Protein AF-G3HZR5-F1 (afdb_monomer)

Foldseek 3Di:
DDDDDDDDDDDPVQVVVVVVVVLVVCCCPVQVVVVVVLVVVVVVLVVVVVVCVVPPVDDDVNVVVVLVSVLVVVLNVLQCVLQVQLSVLVVCVVVVNDDPDPVSVVSNVVSVVSNVVSVVCPLVSCCVRPPVNVVVVCCVVPVPVVVVVVVVVVVVVVVVPDDDDDDDDDDDDDDD

Organism: Cricetulus griseus (NCBI:txid10029)

Secondary structure (DSSP, 8-state):
-----------GGGHHHHHHHHHHHHHIIIIIHHHHHHHHHHHHHHHHHHHHHHHT---HHHHHHHHHHHHHHHHHHHHHHHHHHHHHHHHHHHTT-----HHHHHHHHHHHHHHHHHHHHHHHHHHHH-HHHHHHHHHHH-THHHHHHHHHHHHHHHHSS---------------

Solvent-accessible surface area (backbone atoms only — not comparable to full-atom values): 10523 Å² total; per-residue (Å²): 132,88,80,87,77,93,73,88,88,62,63,81,94,50,34,70,59,54,53,50,49,51,53,51,48,47,46,42,66,72,43,50,50,57,52,51,53,51,53,52,54,48,52,52,48,51,53,50,50,57,52,46,61,76,71,64,74,74,66,66,76,56,49,57,53,50,48,54,54,50,43,53,52,51,54,49,50,48,47,47,66,22,44,48,56,41,55,52,49,54,52,45,51,74,68,73,72,64,73,97,41,74,68,52,56,52,48,50,55,49,23,51,52,37,41,56,44,44,70,66,40,48,66,52,50,44,52,75,63,34,69,68,50,36,48,53,51,44,52,69,77,45,59,68,65,58,59,56,53,57,50,51,57,52,52,57,60,64,63,73,74,70,87,84,82,89,80,87,82,81,88,80,81,87,90,136

Radius of gyration: 31.88 Å; Cα contacts (8 Å, |Δi|>4): 54; chains: 1; bounding box: 88×48×103 Å

pLDDT: mean 70.56, std 14.12, range [33.12, 86.94]

Nearest PDB structures (foldseek):
  8f7w-assembly1_R  TM=7.921E-01  e=2.248E-13  Homo sapiens
  8dzp-assembly1_A  TM=7.863E-01  e=2.301E-12  Homo sapiens
  8qot-assembly1_A  TM=8.636E-01  e=7.753E-11  Mus musculus
  9bjk-assembly1_R  TM=8.642E-01  e=2.859E-10  Mus musculus
  7sbf-assembly1_R  TM=7.729E-01  e=4.607E-09  Escherichia coli

Sequence (176 aa):
MDVIECSLQFPDDDYSWWDLFMKICVFIFAFVIPVLIIIVCYTLMILRLKSVRLLSGSREKDRNLRRITKLVLVVVAVFIICWTPIHIFILVEALGSTSHSTAVLSSYYFCIALGYTNSSLNPVLYAFLDENFKRCFRDFCFPIKMRMERQSTSRVRNTVQDPASIRDVDGMNKPV

Structure (mmCIF, N/CA/C/O backbone):
data_AF-G3HZR5-F1
#
_entry.id   AF-G3HZR5-F1
#
loop_
_atom_site.group_PDB
_atom_site.id
_atom_site.type_symbol
_atom_site.label_atom_id
_atom_site.label_alt_id
_atom_site.label_comp_id
_atom_site.label_asym_id
_atom_site.label_entity_id
_atom_site.label_seq_id
_atom_site.pdbx_PDB_ins_code
_atom_site.Cartn_x
_atom_site.Cartn_y
_atom_site.Cartn_z
_atom_site.occupancy
_atom_site.B_iso_or_equiv
_atom_site.auth_seq_id
_atom_site.auth_comp_id
_atom_site.auth_asym_id
_atom_site.auth_atom_id
_atom_site.pdbx_PDB_model_num
ATOM 1 N N . MET A 1 1 ? 16.545 18.409 -27.906 1.00 38.38 1 MET A N 1
ATOM 2 C CA . MET A 1 1 ? 15.642 18.562 -26.749 1.00 38.38 1 MET A CA 1
ATOM 3 C C . MET A 1 1 ? 16.242 17.705 -25.662 1.00 38.38 1 MET A C 1
ATOM 5 O O . MET A 1 1 ? 16.176 16.490 -25.786 1.00 38.38 1 MET A O 1
ATOM 9 N N . ASP A 1 2 ? 16.917 18.320 -24.697 1.00 52.34 2 ASP A N 1
ATOM 10 C CA . ASP A 1 2 ? 17.469 17.595 -23.556 1.00 52.34 2 ASP A CA 1
ATOM 11 C C . ASP A 1 2 ? 16.311 17.125 -22.681 1.00 52.34 2 ASP A C 1
ATOM 13 O O . ASP A 1 2 ? 15.509 17.928 -22.197 1.00 52.34 2 ASP A O 1
ATOM 17 N N . VAL A 1 3 ? 16.172 15.811 -22.554 1.00 67.69 3 VAL A N 1
ATOM 18 C CA . VAL A 1 3 ? 15.185 15.212 -21.664 1.00 67.69 3 VAL A CA 1
ATOM 19 C C . VAL A 1 3 ? 15.802 15.260 -20.271 1.00 67.69 3 VAL A C 1
ATOM 21 O O . VAL A 1 3 ? 16.779 14.568 -20.002 1.00 67.69 3 VAL A O 1
ATOM 24 N N . ILE A 1 4 ? 15.293 16.140 -19.409 1.00 81.19 4 ILE A N 1
ATOM 25 C CA . ILE A 1 4 ? 15.737 16.211 -18.014 1.00 81.19 4 ILE A CA 1
ATOM 26 C C . ILE A 1 4 ? 15.100 15.030 -17.282 1.00 81.19 4 ILE A C 1
ATOM 28 O O . ILE A 1 4 ? 13.893 15.029 -17.034 1.00 81.19 4 ILE A O 1
ATOM 32 N N . GLU A 1 5 ? 15.907 14.024 -16.964 1.00 76.69 5 GLU A N 1
ATOM 33 C CA . GLU A 1 5 ? 15.491 12.837 -16.222 1.00 76.69 5 GLU A CA 1
ATOM 34 C C . GLU A 1 5 ? 15.946 12.938 -14.759 1.00 76.69 5 GLU A C 1
ATOM 36 O O . GLU A 1 5 ? 17.095 13.267 -14.469 1.00 76.69 5 GLU A O 1
ATOM 41 N N . CYS A 1 6 ? 15.025 12.684 -13.826 1.00 81.19 6 CYS A N 1
ATOM 42 C CA . CYS A 1 6 ? 15.323 12.599 -12.397 1.00 81.19 6 CYS A CA 1
ATOM 43 C C . CYS A 1 6 ? 15.386 11.123 -11.997 1.00 81.19 6 CYS A C 1
ATOM 45 O O . CYS A 1 6 ? 14.346 10.492 -11.796 1.00 81.19 6 CYS A O 1
ATOM 47 N N . SER A 1 7 ? 16.597 10.590 -11.858 1.00 79.06 7 SER A N 1
ATOM 48 C CA . SER A 1 7 ? 16.852 9.196 -11.489 1.00 79.06 7 SER A CA 1
ATOM 49 C C . SER A 1 7 ? 17.889 9.086 -10.371 1.00 79.06 7 SER A C 1
ATOM 51 O O . SER A 1 7 ? 18.685 9.993 -10.129 1.00 79.06 7 SER A O 1
ATOM 53 N N . LEU A 1 8 ? 17.879 7.953 -9.668 1.00 77.62 8 LEU A N 1
ATOM 54 C CA . LEU A 1 8 ? 18.951 7.597 -8.742 1.00 77.62 8 LEU A CA 1
ATOM 55 C C . LEU A 1 8 ? 20.205 7.240 -9.554 1.00 77.62 8 LEU A C 1
ATOM 57 O O . LEU A 1 8 ? 20.150 6.387 -10.442 1.00 77.62 8 LEU A O 1
ATOM 61 N N . GLN A 1 9 ? 21.321 7.908 -9.259 1.00 80.25 9 GLN A N 1
ATOM 62 C CA . GLN A 1 9 ? 22.601 7.650 -9.914 1.00 80.25 9 GLN A CA 1
ATOM 63 C C . GLN A 1 9 ? 23.322 6.517 -9.170 1.00 80.25 9 GLN A C 1
ATOM 65 O O . GLN A 1 9 ? 23.825 6.719 -8.063 1.00 80.25 9 GLN A O 1
ATOM 70 N N . PHE A 1 10 ? 23.335 5.320 -9.754 1.00 80.25 10 PHE A N 1
ATOM 71 C CA . PHE A 1 10 ? 24.156 4.203 -9.281 1.00 80.25 10 PHE A CA 1
ATOM 72 C C . PHE A 1 10 ? 25.520 4.204 -9.992 1.00 80.25 10 PHE A C 1
ATOM 74 O O . PHE A 1 10 ? 25.645 4.836 -11.040 1.00 80.25 10 PHE A O 1
ATOM 81 N N . PRO A 1 11 ? 26.549 3.533 -9.441 1.00 84.56 11 PRO A N 1
ATOM 82 C CA . PRO A 1 11 ? 27.852 3.414 -10.096 1.00 84.56 11 PRO A CA 1
ATOM 83 C C . PRO A 1 11 ? 27.733 2.756 -11.479 1.00 84.56 11 PRO A C 1
ATOM 85 O O . PRO A 1 11 ? 27.094 1.710 -11.599 1.00 84.56 11 PRO A O 1
ATOM 88 N N . ASP A 1 12 ? 28.366 3.349 -12.496 1.00 76.38 12 ASP A N 1
ATOM 89 C CA . ASP A 1 12 ? 28.235 2.921 -13.899 1.00 76.38 12 ASP A CA 1
ATOM 90 C C . ASP A 1 12 ? 28.769 1.501 -14.154 1.00 76.38 12 ASP A C 1
ATOM 92 O O . ASP A 1 12 ? 28.233 0.794 -15.007 1.00 76.38 12 ASP A O 1
ATOM 96 N N . ASP A 1 13 ? 29.766 1.056 -13.380 1.00 77.50 13 ASP A N 1
ATOM 97 C CA . ASP A 1 13 ? 30.397 -0.261 -13.544 1.00 77.50 13 ASP A CA 1
ATOM 98 C C . ASP A 1 13 ? 29.424 -1.434 -13.294 1.00 77.50 13 ASP A C 1
ATOM 100 O O . ASP A 1 13 ? 29.584 -2.491 -13.895 1.00 77.50 13 ASP A O 1
ATOM 104 N N . ASP A 1 14 ? 28.385 -1.239 -12.467 1.00 80.75 14 ASP A N 1
ATOM 105 C CA . ASP A 1 14 ? 27.412 -2.277 -12.077 1.00 80.75 14 ASP A CA 1
ATOM 106 C C . ASP A 1 14 ? 25.976 -1.721 -11.919 1.00 80.75 14 ASP A C 1
ATOM 108 O O . ASP A 1 14 ? 25.193 -2.182 -11.078 1.00 80.75 14 ASP A O 1
ATOM 112 N N . TYR A 1 15 ? 25.601 -0.713 -12.717 1.00 81.25 15 TYR A N 1
ATOM 113 C CA . TYR A 1 15 ? 24.336 0.027 -12.558 1.00 81.25 15 TYR A CA 1
ATOM 114 C C . TYR A 1 15 ? 23.105 -0.894 -12.462 1.00 81.25 15 TYR A C 1
ATOM 116 O O . TYR A 1 15 ? 22.277 -0.759 -11.560 1.00 81.25 15 TYR A O 1
ATOM 124 N N . SER A 1 16 ? 23.006 -1.877 -13.364 1.00 79.12 16 SER A N 1
ATOM 125 C CA . SER A 1 16 ? 21.859 -2.795 -13.441 1.00 79.12 16 SER A CA 1
ATOM 126 C C . SER A 1 16 ? 21.737 -3.701 -12.208 1.00 79.12 16 SER A C 1
ATOM 128 O O . SER A 1 16 ? 20.628 -3.978 -11.747 1.00 79.12 16 SER A O 1
ATOM 130 N N . TRP A 1 17 ? 22.865 -4.124 -11.631 1.00 83.25 17 TRP A N 1
ATOM 131 C CA . TRP A 1 17 ? 22.871 -4.957 -10.430 1.00 83.25 17 TRP A CA 1
ATOM 132 C C . TRP A 1 17 ? 22.431 -4.163 -9.198 1.00 83.25 17 TRP A C 1
ATOM 134 O O . TRP A 1 17 ? 21.589 -4.636 -8.433 1.00 83.25 17 TRP A O 1
ATOM 144 N N . TRP A 1 18 ? 22.944 -2.940 -9.030 1.00 83.75 18 TRP A N 1
ATOM 145 C CA . TRP A 1 18 ? 22.577 -2.061 -7.916 1.00 83.75 18 TRP A CA 1
ATOM 146 C C . TRP A 1 18 ? 21.109 -1.639 -7.955 1.00 83.75 18 TRP A C 1
ATOM 148 O O . TRP A 1 18 ? 20.434 -1.674 -6.922 1.00 83.75 18 TRP A O 1
ATOM 158 N N . ASP A 1 19 ? 20.598 -1.298 -9.139 1.00 80.81 19 ASP A N 1
ATOM 159 C CA . ASP A 1 19 ? 19.189 -0.964 -9.342 1.00 80.81 19 ASP A CA 1
ATOM 160 C C . ASP A 1 19 ? 18.272 -2.152 -8.990 1.00 80.81 19 ASP A C 1
ATOM 162 O O . ASP A 1 19 ? 17.341 -2.013 -8.188 1.00 80.81 19 ASP A O 1
ATOM 166 N N . LEU A 1 20 ? 18.579 -3.353 -9.496 1.00 81.25 20 LEU A N 1
ATOM 167 C CA . LEU A 1 20 ? 17.828 -4.569 -9.177 1.00 81.25 20 LEU A CA 1
ATOM 168 C C . LEU A 1 20 ? 17.898 -4.909 -7.681 1.00 81.25 20 LEU A C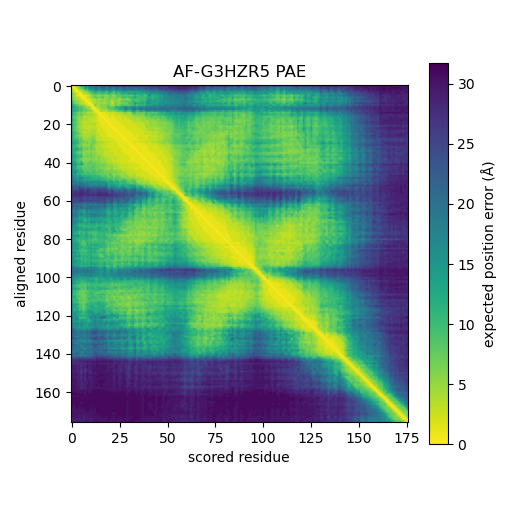 1
ATOM 170 O O . LEU A 1 20 ? 16.876 -5.225 -7.065 1.00 81.25 20 LEU A O 1
ATOM 174 N N . PHE A 1 21 ? 19.083 -4.821 -7.078 1.00 85.62 21 PHE A N 1
ATOM 175 C CA . PHE A 1 21 ? 19.290 -5.093 -5.659 1.00 85.62 21 PHE A CA 1
ATOM 176 C C . PHE A 1 21 ? 18.470 -4.149 -4.773 1.00 85.62 21 PHE A C 1
ATOM 178 O O . PHE A 1 21 ? 17.786 -4.607 -3.855 1.00 85.62 21 PHE A O 1
ATOM 185 N N . MET A 1 22 ? 18.474 -2.845 -5.066 1.00 84.81 22 MET A N 1
ATOM 186 C CA . MET A 1 22 ? 17.666 -1.862 -4.341 1.00 84.81 22 MET A CA 1
ATOM 187 C C . MET A 1 22 ? 16.171 -2.152 -4.479 1.00 84.81 22 MET A C 1
ATOM 189 O O . MET A 1 22 ? 15.456 -2.170 -3.473 1.00 84.81 22 MET A O 1
ATOM 193 N N . LYS A 1 23 ? 15.695 -2.453 -5.693 1.00 80.00 23 LYS A N 1
ATOM 194 C CA . LYS A 1 23 ? 14.292 -2.819 -5.951 1.00 80.00 23 LYS A CA 1
ATOM 195 C C . LYS A 1 23 ? 13.867 -4.057 -5.152 1.00 80.00 23 LYS A C 1
ATOM 197 O O . LYS A 1 23 ? 12.801 -4.046 -4.532 1.00 80.00 23 LYS A O 1
ATOM 202 N N . ILE A 1 24 ? 14.706 -5.096 -5.104 1.00 82.06 24 ILE A N 1
ATOM 203 C CA . ILE A 1 24 ? 14.453 -6.319 -4.323 1.00 82.06 24 ILE A CA 1
ATOM 204 C C . ILE A 1 24 ? 14.463 -6.026 -2.821 1.00 82.06 24 ILE A C 1
ATOM 206 O O . ILE A 1 24 ? 13.555 -6.457 -2.109 1.00 82.06 24 ILE A O 1
ATOM 210 N N . CYS A 1 25 ? 15.448 -5.276 -2.326 1.00 85.38 25 CYS A N 1
ATOM 211 C CA . CYS A 1 25 ? 15.524 -4.899 -0.917 1.00 85.38 25 CYS A CA 1
ATOM 212 C C . CYS A 1 25 ? 14.274 -4.130 -0.482 1.00 85.38 25 CYS A C 1
ATOM 214 O O . CYS A 1 25 ? 13.645 -4.492 0.512 1.00 85.38 25 CYS A O 1
ATOM 216 N N . VAL A 1 26 ? 13.858 -3.119 -1.248 1.00 83.56 26 VAL A N 1
ATOM 217 C CA . VAL A 1 26 ? 12.636 -2.358 -0.962 1.00 83.56 26 VAL A CA 1
ATOM 218 C C . VAL A 1 26 ? 11.416 -3.278 -0.948 1.00 83.56 26 VAL A C 1
ATOM 220 O O . VAL A 1 26 ? 10.630 -3.213 -0.008 1.00 83.56 26 VAL A O 1
ATOM 223 N N . PHE A 1 27 ? 11.275 -4.190 -1.911 1.00 81.12 27 PHE A N 1
ATOM 224 C CA . PHE A 1 27 ? 10.184 -5.167 -1.902 1.00 81.12 27 PHE A CA 1
ATOM 225 C C . PHE A 1 27 ? 10.204 -6.051 -0.642 1.00 81.12 27 PHE A C 1
ATOM 227 O O . PHE A 1 27 ? 9.192 -6.214 0.034 1.00 81.12 27 PHE A O 1
ATOM 234 N N . ILE A 1 28 ? 11.350 -6.596 -0.246 1.00 83.25 28 ILE A N 1
ATOM 235 C CA . ILE A 1 28 ? 11.406 -7.470 0.932 1.00 83.25 28 ILE A CA 1
ATOM 236 C C . ILE A 1 28 ? 11.105 -6.688 2.216 1.00 83.25 28 ILE A C 1
ATOM 238 O O . ILE A 1 28 ? 10.231 -7.082 2.992 1.00 83.25 28 ILE A O 1
ATOM 242 N N . PHE A 1 29 ? 11.801 -5.576 2.442 1.00 83.50 29 PHE A N 1
ATOM 243 C CA . PHE A 1 29 ? 11.730 -4.842 3.704 1.00 83.50 29 PHE A CA 1
ATOM 244 C C . PHE A 1 29 ? 10.472 -3.983 3.835 1.00 83.50 29 PHE A C 1
ATOM 246 O O . PHE A 1 29 ? 9.913 -3.902 4.927 1.00 83.50 29 PHE A O 1
ATOM 253 N N . ALA A 1 30 ? 10.002 -3.366 2.749 1.00 76.88 30 ALA A N 1
ATOM 254 C CA . ALA A 1 30 ? 8.825 -2.500 2.779 1.00 76.88 30 ALA A CA 1
ATOM 255 C C . ALA A 1 30 ? 7.511 -3.246 2.493 1.00 76.88 30 ALA A C 1
ATOM 257 O O . ALA A 1 30 ? 6.448 -2.722 2.821 1.00 76.88 30 ALA A O 1
ATOM 258 N N . PHE A 1 31 ? 7.555 -4.457 1.920 1.00 76.69 31 PHE A N 1
ATOM 259 C CA . PHE A 1 31 ? 6.352 -5.223 1.576 1.00 76.69 31 PHE A CA 1
ATOM 260 C C . PHE A 1 31 ? 6.297 -6.591 2.266 1.00 76.69 31 PHE A C 1
ATOM 262 O O . PHE A 1 31 ? 5.394 -6.834 3.069 1.00 76.69 31 PHE A O 1
ATOM 269 N N . VAL A 1 32 ? 7.259 -7.484 2.018 1.00 81.62 32 VAL A N 1
ATOM 270 C CA . VAL A 1 32 ? 7.176 -8.882 2.485 1.00 81.62 32 VAL A CA 1
ATOM 271 C C . VAL A 1 32 ? 7.227 -8.987 4.011 1.00 81.62 32 VAL A C 1
ATOM 273 O O . VAL A 1 32 ? 6.365 -9.630 4.613 1.00 81.62 32 VAL A O 1
ATOM 276 N N . ILE A 1 33 ? 8.206 -8.347 4.654 1.00 84.19 33 ILE A N 1
ATOM 277 C CA . ILE A 1 33 ? 8.385 -8.418 6.112 1.00 84.19 33 ILE A CA 1
ATOM 278 C C . ILE A 1 33 ? 7.162 -7.854 6.860 1.00 84.19 33 ILE A C 1
ATOM 280 O O . ILE A 1 33 ? 6.631 -8.568 7.718 1.00 84.19 33 ILE A O 1
ATOM 284 N N . PRO A 1 34 ? 6.649 -6.646 6.543 1.00 80.31 34 PRO A N 1
ATOM 285 C CA . PRO A 1 34 ? 5.441 -6.123 7.179 1.00 80.31 34 PRO A CA 1
ATOM 286 C C . PRO A 1 34 ? 4.238 -7.058 7.031 1.00 80.31 34 PRO A C 1
ATOM 288 O O . PRO A 1 34 ? 3.542 -7.329 8.012 1.00 80.31 34 PRO A O 1
ATOM 291 N N . VAL A 1 35 ? 4.017 -7.610 5.834 1.00 80.44 35 VAL A N 1
ATOM 292 C CA . VAL A 1 35 ? 2.904 -8.534 5.570 1.00 80.44 35 VAL A CA 1
ATOM 293 C C . VAL A 1 35 ? 3.034 -9.811 6.401 1.00 80.44 35 VAL A C 1
ATOM 295 O O . VAL A 1 35 ? 2.060 -10.227 7.032 1.00 80.44 35 VAL A O 1
ATOM 298 N N . LEU A 1 36 ? 4.228 -10.408 6.471 1.00 85.19 36 LEU A N 1
ATOM 299 C CA . LEU A 1 36 ? 4.468 -11.605 7.281 1.00 85.19 36 LEU A CA 1
ATOM 300 C C . LEU A 1 36 ? 4.230 -11.352 8.770 1.00 85.19 36 LEU A C 1
ATOM 302 O O . LEU A 1 36 ? 3.534 -12.140 9.414 1.00 85.19 36 LEU A O 1
ATOM 306 N N . ILE A 1 37 ? 4.740 -10.240 9.309 1.00 85.81 37 ILE A N 1
ATOM 307 C CA . ILE A 1 37 ? 4.510 -9.854 10.708 1.00 85.81 37 ILE A CA 1
ATOM 308 C C . ILE A 1 37 ? 3.007 -9.766 10.982 1.00 85.81 37 ILE A C 1
ATOM 310 O O . ILE A 1 37 ? 2.520 -10.320 11.965 1.00 85.81 37 ILE A O 1
ATOM 314 N N . ILE A 1 38 ? 2.246 -9.135 10.088 1.00 82.75 38 ILE A N 1
ATOM 315 C CA . ILE A 1 38 ? 0.802 -8.946 10.252 1.00 82.75 38 ILE A CA 1
ATOM 316 C C . ILE A 1 38 ? 0.051 -10.279 10.203 1.00 82.75 38 ILE A C 1
ATOM 318 O O . ILE A 1 38 ? -0.827 -10.507 11.038 1.00 82.75 38 ILE A O 1
ATOM 322 N N . ILE A 1 39 ? 0.415 -11.187 9.294 1.00 83.69 39 ILE A N 1
ATOM 323 C CA . ILE A 1 39 ? -0.166 -12.537 9.217 1.00 83.69 39 ILE A CA 1
ATOM 324 C C . ILE A 1 39 ? 0.101 -13.321 10.509 1.00 83.69 39 ILE A C 1
ATOM 326 O O . ILE A 1 39 ? -0.816 -13.936 11.067 1.00 83.69 39 ILE A O 1
ATOM 330 N N . VAL A 1 40 ? 1.331 -13.278 11.024 1.00 86.94 40 VAL A N 1
ATOM 331 C CA . VAL A 1 40 ? 1.708 -13.958 12.273 1.00 86.94 40 VAL A CA 1
ATOM 332 C C . VAL A 1 40 ? 0.962 -13.352 13.462 1.00 86.94 40 VAL A C 1
ATOM 334 O O . VAL A 1 40 ? 0.315 -14.067 14.225 1.00 86.94 40 VAL A O 1
ATOM 337 N N . CYS A 1 41 ? 0.952 -12.027 13.599 1.00 84.31 41 CYS A N 1
ATOM 338 C CA . CYS A 1 41 ? 0.205 -11.355 14.660 1.00 84.31 41 CYS A CA 1
ATOM 339 C C . CYS A 1 41 ? -1.297 -11.676 14.593 1.00 84.31 41 CYS A C 1
ATOM 341 O O . CYS A 1 41 ? -1.932 -11.882 15.629 1.00 84.31 41 CYS A O 1
ATOM 343 N N . TYR A 1 42 ? -1.874 -11.765 13.392 1.00 80.38 42 TYR A N 1
ATOM 344 C CA . TYR A 1 42 ? -3.291 -12.068 13.197 1.00 80.38 42 TYR A CA 1
ATOM 345 C C . TYR A 1 42 ? -3.643 -13.516 13.541 1.00 80.38 42 TYR A C 1
ATOM 347 O O . TYR A 1 42 ? -4.640 -13.760 14.226 1.00 80.38 42 TYR A O 1
ATOM 355 N N . THR A 1 43 ? -2.823 -14.476 13.111 1.00 82.88 4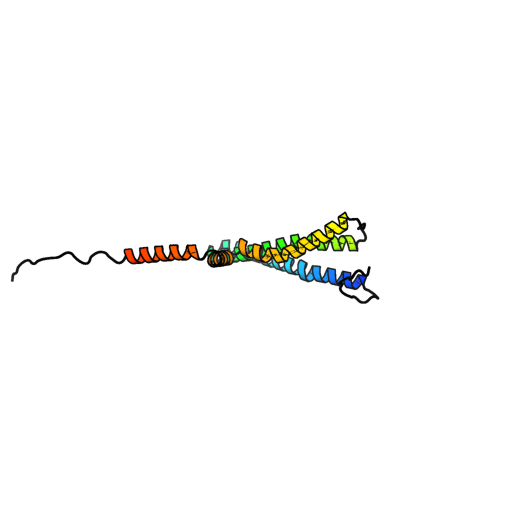3 THR A N 1
ATOM 356 C CA . THR A 1 43 ? -3.014 -15.889 13.459 1.00 82.88 43 THR A CA 1
ATOM 357 C C . THR A 1 43 ? -2.919 -16.083 14.970 1.00 82.88 43 THR A C 1
ATOM 359 O O . THR A 1 43 ? -3.837 -16.654 15.560 1.00 82.88 43 THR A O 1
ATOM 362 N N . LEU A 1 44 ? -1.911 -15.501 15.628 1.00 85.69 44 LEU A N 1
ATOM 363 C CA . LEU A 1 44 ? -1.789 -15.510 17.091 1.00 85.69 44 LEU A CA 1
ATOM 364 C C . LEU A 1 44 ? -2.993 -14.860 17.781 1.00 85.69 44 LEU A C 1
ATOM 366 O O . LEU A 1 44 ? -3.520 -15.409 18.752 1.00 85.69 44 LEU A O 1
ATOM 370 N N . MET A 1 45 ? -3.481 -13.731 17.262 1.00 81.56 45 MET A N 1
ATOM 371 C CA . MET A 1 45 ? -4.678 -13.077 17.785 1.00 81.56 45 MET A CA 1
ATOM 372 C C . MET A 1 45 ? -5.905 -13.994 17.673 1.00 81.56 45 MET A C 1
ATOM 374 O O . MET A 1 45 ? -6.623 -14.156 18.657 1.00 81.56 45 MET A O 1
ATOM 378 N N . ILE A 1 46 ? -6.154 -14.631 16.522 1.00 80.00 46 ILE A N 1
ATOM 379 C CA . ILE A 1 46 ? -7.278 -15.569 16.339 1.00 80.00 46 ILE A CA 1
ATOM 380 C C . ILE A 1 46 ? -7.172 -16.762 17.288 1.00 80.00 46 ILE A C 1
ATOM 382 O O . ILE A 1 46 ? -8.184 -17.170 17.864 1.00 80.00 46 ILE A O 1
ATOM 386 N N . LEU A 1 47 ? -5.977 -17.330 17.445 1.00 83.50 47 LEU A N 1
ATOM 387 C CA . LEU A 1 47 ? -5.748 -18.462 18.339 1.00 83.50 47 LEU A CA 1
ATOM 388 C C . LEU A 1 47 ? -6.032 -18.070 19.790 1.00 83.50 47 LEU A C 1
ATOM 390 O O . LEU A 1 47 ? -6.787 -18.762 20.478 1.00 83.50 47 LEU A O 1
ATOM 394 N N . ARG A 1 48 ? -5.527 -16.907 20.222 1.00 82.00 48 ARG A N 1
ATOM 395 C CA . ARG A 1 48 ? -5.823 -16.338 21.541 1.00 82.00 48 ARG A CA 1
ATOM 396 C C . ARG A 1 48 ? -7.325 -16.146 21.711 1.00 82.00 48 ARG A C 1
ATOM 398 O O . ARG A 1 48 ? -7.876 -16.631 22.687 1.00 82.00 48 ARG A O 1
ATOM 405 N N . LEU A 1 49 ? -7.988 -15.525 20.737 1.00 73.62 49 LEU A N 1
ATOM 406 C CA . LEU A 1 49 ? -9.431 -15.278 20.714 1.00 73.62 49 LEU A CA 1
ATOM 407 C C . LEU A 1 49 ? -10.255 -16.563 20.835 1.00 73.62 49 LEU A C 1
ATOM 409 O O . LEU A 1 49 ? -11.221 -16.598 21.591 1.00 73.62 49 LEU A O 1
ATOM 413 N N . LYS A 1 50 ? -9.889 -17.626 20.111 1.00 74.75 50 LYS A N 1
ATOM 414 C CA . LYS A 1 50 ? -10.533 -18.941 20.253 1.00 74.75 50 LYS A CA 1
ATOM 415 C C . LYS A 1 50 ? -10.334 -19.501 21.662 1.00 74.75 50 LYS A C 1
ATOM 417 O O . LYS A 1 50 ? -11.298 -19.972 22.252 1.00 74.75 50 LYS A O 1
ATOM 422 N N . SER A 1 51 ? -9.125 -19.397 22.211 1.00 76.06 51 SER A N 1
ATOM 423 C CA . SER A 1 51 ? -8.795 -19.885 23.554 1.00 76.06 51 SER A CA 1
ATOM 424 C C . SER A 1 51 ? -9.539 -19.124 24.664 1.00 76.06 51 SER A C 1
ATOM 426 O O . SER A 1 51 ? -10.207 -19.750 25.484 1.00 76.06 51 SER A O 1
ATOM 428 N N . VAL A 1 52 ? -9.538 -17.783 24.670 1.00 72.06 52 VAL A N 1
ATOM 429 C CA . VAL A 1 52 ? -10.268 -16.999 25.691 1.00 72.06 52 VAL A CA 1
ATOM 430 C C . VAL A 1 52 ? -11.786 -17.086 25.550 1.00 72.06 52 VAL A C 1
ATOM 432 O O . VAL A 1 52 ? -12.484 -17.013 26.560 1.00 72.06 52 VAL A O 1
ATOM 435 N N . ARG A 1 53 ? -12.322 -17.287 24.340 1.00 65.25 53 ARG A N 1
ATOM 436 C CA . ARG A 1 53 ? -13.765 -17.501 24.140 1.00 65.25 53 ARG A CA 1
ATOM 437 C C . ARG A 1 53 ? -14.238 -18.835 24.721 1.00 65.25 53 ARG A C 1
ATOM 439 O O . ARG A 1 53 ? -15.387 -18.912 25.139 1.00 65.25 53 ARG A O 1
ATOM 446 N N . LEU A 1 54 ? -13.358 -19.837 24.775 1.00 61.84 54 LEU A N 1
ATOM 447 C CA . LEU A 1 54 ? -13.608 -21.098 25.473 1.00 61.84 54 LEU A CA 1
ATOM 448 C C . LEU A 1 54 ? -13.460 -20.963 26.999 1.00 61.84 54 LEU A C 1
ATOM 450 O O . LEU A 1 54 ? -14.152 -21.672 27.719 1.00 61.84 54 LEU A O 1
ATOM 454 N N . LEU A 1 55 ? -12.603 -20.056 27.495 1.00 63.31 55 LEU A N 1
ATOM 455 C CA . LEU A 1 55 ? -12.298 -19.942 28.931 1.00 63.31 55 LEU A CA 1
ATOM 456 C C . LEU A 1 55 ? -13.090 -18.885 29.725 1.00 63.31 55 LEU A C 1
ATOM 458 O O . LEU A 1 55 ? -13.320 -19.100 30.908 1.00 63.31 55 LEU A O 1
ATOM 462 N N . SER A 1 56 ? -13.418 -17.714 29.163 1.00 62.50 56 SER A N 1
ATOM 463 C CA . SER A 1 56 ? -13.670 -16.522 30.005 1.00 62.50 56 SER A CA 1
ATOM 464 C C . SER A 1 56 ? -14.895 -15.670 29.640 1.00 62.50 56 SER A C 1
ATOM 466 O O . SER A 1 56 ? -15.277 -14.804 30.420 1.00 62.50 56 SER A O 1
ATOM 468 N N . GLY A 1 57 ? -15.560 -15.890 28.501 1.00 61.12 57 GLY A N 1
ATOM 469 C CA . GLY A 1 57 ? -16.868 -15.275 28.191 1.00 61.12 57 GLY A CA 1
ATOM 470 C C . GLY A 1 57 ? -16.937 -13.733 28.090 1.00 61.12 57 GLY A C 1
ATOM 471 O O . GLY A 1 57 ? -17.976 -13.205 27.700 1.00 61.12 57 GLY A O 1
ATOM 472 N N . SER A 1 58 ? -15.866 -12.989 28.389 1.00 59.25 58 SER A N 1
ATOM 473 C CA . SER A 1 58 ? -15.843 -11.518 28.368 1.00 59.25 58 SER A CA 1
ATOM 474 C C . SER A 1 58 ? -15.734 -10.972 26.935 1.00 59.25 58 SER A C 1
ATOM 476 O O . SER A 1 58 ? -14.741 -11.189 26.243 1.00 59.25 58 SER A O 1
ATOM 478 N N . ARG A 1 59 ? -16.789 -10.290 26.460 1.00 60.44 59 ARG A N 1
ATOM 479 C CA . ARG A 1 59 ? -17.017 -9.955 25.033 1.00 60.44 59 ARG A CA 1
ATOM 480 C C . ARG A 1 59 ? -16.575 -8.551 24.605 1.00 60.44 59 ARG A C 1
ATOM 482 O O . ARG A 1 59 ? -16.492 -8.290 23.406 1.00 60.44 59 ARG A O 1
ATOM 489 N N . GLU A 1 60 ? -16.352 -7.630 25.541 1.00 59.84 60 GLU A N 1
ATOM 490 C CA . GLU A 1 60 ? -16.302 -6.197 25.213 1.00 59.84 60 GLU A CA 1
ATOM 491 C C . GLU A 1 60 ? -14.901 -5.695 24.832 1.00 59.84 60 GLU A C 1
ATOM 493 O O . GLU A 1 60 ? -14.725 -5.131 23.749 1.00 59.84 60 GLU A O 1
ATOM 498 N N . LYS A 1 61 ? -13.876 -5.985 25.648 1.00 58.53 61 LYS A N 1
ATOM 499 C CA . LYS A 1 61 ? -12.468 -5.620 25.366 1.00 58.53 61 LYS A CA 1
ATOM 500 C C . LYS A 1 61 ? -11.949 -6.263 24.071 1.00 58.53 61 LYS A C 1
ATOM 502 O O . LYS A 1 61 ? -11.149 -5.685 23.338 1.00 58.53 61 LYS A O 1
ATOM 507 N N . ASP A 1 62 ? -12.497 -7.431 23.762 1.00 66.38 62 ASP A N 1
ATOM 508 C CA . ASP A 1 62 ? -12.196 -8.254 22.597 1.00 66.38 62 ASP A CA 1
ATOM 509 C C . ASP A 1 62 ? -12.663 -7.624 21.271 1.00 66.38 62 ASP A C 1
ATOM 511 O O . ASP A 1 62 ? -12.033 -7.763 20.218 1.00 66.38 62 ASP A O 1
ATOM 515 N N . ARG A 1 63 ? -13.767 -6.866 21.323 1.00 67.88 63 ARG A N 1
ATOM 516 C CA . ARG A 1 63 ? -14.369 -6.231 20.147 1.00 67.88 63 ARG A CA 1
ATOM 517 C C . ARG A 1 63 ? -13.533 -5.061 19.639 1.00 67.88 63 ARG A C 1
ATOM 519 O O . ARG A 1 63 ? -13.373 -4.925 18.427 1.00 67.88 63 ARG A O 1
ATOM 526 N N . ASN A 1 64 ? -12.997 -4.236 20.537 1.00 67.50 64 ASN A N 1
ATOM 527 C CA . ASN A 1 64 ? -12.183 -3.080 20.152 1.00 67.50 64 ASN A CA 1
ATOM 528 C C . ASN A 1 64 ? -10.828 -3.506 19.575 1.00 67.50 64 ASN A C 1
ATOM 530 O O . ASN A 1 64 ? -10.443 -2.987 18.530 1.00 67.50 64 ASN A O 1
ATOM 534 N N . LEU A 1 65 ? -10.161 -4.506 20.168 1.00 68.75 65 LEU A N 1
ATOM 535 C CA . LEU A 1 65 ? -8.931 -5.069 19.597 1.00 68.75 65 LEU A CA 1
ATOM 536 C C . LEU A 1 65 ? -9.177 -5.650 18.198 1.00 68.75 65 LEU A C 1
ATOM 538 O O . LEU A 1 65 ? -8.474 -5.289 17.259 1.00 68.75 65 LEU A O 1
ATOM 542 N N . ARG A 1 66 ? -10.236 -6.457 18.011 1.00 71.19 66 ARG A N 1
ATOM 543 C CA . ARG A 1 66 ? -10.610 -6.973 16.680 1.00 71.19 66 ARG A CA 1
ATOM 544 C C . ARG A 1 66 ? -10.859 -5.868 15.658 1.00 71.19 66 ARG A C 1
ATOM 546 O O . ARG A 1 66 ? -10.527 -6.062 14.494 1.00 71.19 66 ARG A O 1
ATOM 553 N N . ARG A 1 67 ? -11.472 -4.748 16.057 1.00 72.31 67 ARG A N 1
ATOM 554 C CA . ARG A 1 67 ? -11.715 -3.603 15.164 1.00 72.31 67 ARG A CA 1
ATOM 555 C C . ARG A 1 67 ? -10.401 -2.966 14.714 1.00 72.31 67 ARG A C 1
ATOM 557 O O . ARG A 1 67 ? -10.214 -2.815 13.513 1.00 72.31 67 ARG A O 1
ATOM 564 N N . ILE A 1 68 ? -9.488 -2.682 15.646 1.00 73.44 68 ILE A N 1
ATOM 565 C CA . ILE A 1 68 ? -8.164 -2.117 15.340 1.00 73.44 68 ILE A CA 1
ATOM 566 C C . ILE A 1 68 ? -7.379 -3.066 14.429 1.00 73.44 68 ILE A C 1
ATOM 568 O O . ILE A 1 68 ? -6.879 -2.655 13.390 1.00 73.44 68 ILE A O 1
ATOM 572 N N . THR A 1 69 ? -7.334 -4.360 14.743 1.00 72.19 69 THR A N 1
ATOM 573 C CA . THR A 1 69 ? -6.617 -5.330 13.905 1.00 72.19 69 THR A CA 1
ATOM 574 C C . THR A 1 69 ? -7.267 -5.513 12.534 1.00 72.19 69 THR A C 1
ATOM 576 O O . THR A 1 69 ? -6.562 -5.665 11.541 1.00 72.19 69 THR A O 1
ATOM 579 N N . LYS A 1 70 ? -8.604 -5.466 12.441 1.00 74.75 70 LYS A N 1
ATOM 580 C CA . LYS A 1 70 ? -9.303 -5.487 11.149 1.00 74.75 70 LYS A CA 1
ATOM 581 C C . LYS A 1 70 ? -8.966 -4.245 10.323 1.00 74.75 70 LYS A C 1
ATOM 583 O O . LYS A 1 70 ? -8.785 -4.376 9.121 1.00 74.75 70 LYS A O 1
ATOM 588 N N . LEU A 1 71 ? -8.837 -3.078 10.955 1.00 77.12 71 LEU A N 1
ATOM 589 C CA . LEU A 1 71 ? -8.372 -1.856 10.300 1.00 77.12 71 LEU A CA 1
ATOM 590 C C . LEU A 1 71 ? -6.957 -2.049 9.742 1.00 77.12 71 LEU A C 1
ATOM 592 O O . LEU A 1 71 ? -6.762 -1.833 8.550 1.00 77.12 71 LEU A O 1
ATOM 596 N N . VAL A 1 72 ? -6.012 -2.545 10.551 1.00 77.06 72 VAL A N 1
ATOM 597 C CA . VAL A 1 72 ? -4.636 -2.846 10.102 1.00 77.06 72 VAL A CA 1
ATOM 598 C C . VAL A 1 72 ? -4.644 -3.796 8.902 1.00 77.06 72 VAL A C 1
ATOM 600 O O . VAL A 1 72 ? -3.973 -3.537 7.911 1.00 77.06 72 VAL A O 1
ATOM 603 N N . LEU A 1 73 ? -5.454 -4.856 8.939 1.00 76.06 73 LEU A N 1
ATOM 604 C CA . LEU A 1 73 ? -5.547 -5.817 7.838 1.00 76.06 73 LEU A CA 1
ATOM 605 C C . LEU A 1 73 ? -6.088 -5.187 6.548 1.00 76.06 73 LEU A C 1
ATOM 607 O O . LEU A 1 73 ? -5.592 -5.499 5.470 1.00 76.06 73 LEU A O 1
ATOM 611 N N . VAL A 1 74 ? -7.076 -4.294 6.639 1.00 80.25 74 VAL A N 1
ATOM 612 C CA . VAL A 1 74 ? -7.603 -3.591 5.460 1.00 80.25 74 VAL A CA 1
ATOM 613 C C . VAL A 1 74 ? -6.565 -2.620 4.895 1.00 80.25 74 VAL A C 1
ATOM 615 O O . VAL A 1 74 ? -6.378 -2.598 3.683 1.00 80.25 74 VAL A O 1
ATOM 618 N N . VAL A 1 75 ? -5.846 -1.877 5.743 1.00 79.75 75 VAL A N 1
ATOM 619 C CA . VAL A 1 75 ? -4.742 -1.000 5.307 1.00 79.75 75 VAL A CA 1
ATOM 620 C C . VAL A 1 75 ? -3.682 -1.807 4.553 1.00 79.75 75 VAL A C 1
ATOM 622 O O . VAL A 1 75 ? -3.243 -1.408 3.480 1.00 79.75 75 VAL A O 1
ATOM 625 N N . VAL A 1 76 ? -3.332 -2.988 5.061 1.00 79.88 76 VAL A N 1
ATOM 626 C CA . VAL A 1 76 ? -2.346 -3.883 4.440 1.00 79.88 76 VAL A CA 1
ATOM 627 C C . VAL A 1 76 ? -2.861 -4.481 3.139 1.00 79.88 76 VAL A C 1
ATOM 629 O O . VAL A 1 76 ? -2.117 -4.553 2.170 1.00 79.88 76 VAL A O 1
ATOM 632 N N . ALA A 1 77 ? -4.132 -4.878 3.076 1.00 80.06 77 ALA A N 1
ATOM 633 C CA . ALA A 1 77 ? -4.733 -5.375 1.844 1.00 80.06 77 ALA A CA 1
ATOM 634 C C . ALA A 1 77 ? -4.737 -4.299 0.749 1.00 80.06 77 ALA A C 1
ATOM 636 O O . ALA A 1 77 ? -4.379 -4.585 -0.390 1.00 80.06 77 ALA A O 1
ATOM 637 N N . VAL A 1 78 ? -5.079 -3.056 1.097 1.00 81.75 78 VAL A N 1
ATOM 638 C CA . VAL A 1 78 ? -4.998 -1.915 0.175 1.00 81.75 78 VAL A CA 1
ATOM 639 C C . VAL A 1 78 ? -3.554 -1.660 -0.246 1.00 81.75 78 VAL A C 1
ATOM 641 O O . VAL A 1 78 ? -3.296 -1.498 -1.434 1.00 81.75 78 VAL A O 1
ATOM 644 N N . PHE A 1 79 ? -2.604 -1.706 0.690 1.00 80.12 79 PHE A N 1
ATOM 645 C CA . PHE A 1 79 ? -1.182 -1.588 0.381 1.00 80.12 79 PHE A CA 1
ATOM 646 C C . PHE A 1 79 ? -0.738 -2.660 -0.624 1.00 80.12 79 PHE A C 1
ATOM 648 O O . PHE A 1 79 ? -0.129 -2.328 -1.637 1.00 80.12 79 PHE A O 1
ATOM 655 N N . ILE A 1 80 ? -1.126 -3.921 -0.409 1.00 81.19 80 ILE A N 1
ATOM 656 C CA . ILE A 1 80 ? -0.851 -5.028 -1.330 1.00 81.19 80 ILE A CA 1
ATOM 657 C C . ILE A 1 80 ? -1.443 -4.745 -2.710 1.00 81.19 80 ILE A C 1
ATOM 659 O O . ILE A 1 80 ? -0.723 -4.803 -3.701 1.00 81.19 80 ILE A O 1
ATOM 663 N N . ILE A 1 81 ? -2.727 -4.402 -2.795 1.00 82.12 81 ILE A N 1
ATOM 664 C CA . ILE A 1 81 ? -3.416 -4.177 -4.074 1.00 82.12 81 ILE A CA 1
ATOM 665 C C . ILE A 1 81 ? -2.807 -2.996 -4.843 1.00 82.12 81 ILE A C 1
ATOM 667 O O . ILE A 1 81 ? -2.662 -3.075 -6.059 1.00 82.12 81 ILE A O 1
ATOM 671 N N . CYS A 1 82 ? -2.420 -1.924 -4.151 1.00 83.19 82 CYS A N 1
ATOM 672 C CA . CYS A 1 82 ? -1.828 -0.740 -4.771 1.00 83.19 82 CYS A CA 1
ATOM 673 C C . CYS A 1 82 ? -0.376 -0.955 -5.227 1.00 83.19 82 CYS A C 1
ATOM 675 O O . CYS A 1 82 ? 0.009 -0.418 -6.262 1.00 83.19 82 CYS A O 1
ATOM 677 N N . TRP A 1 83 ? 0.429 -1.724 -4.484 1.00 80.31 83 TRP A N 1
ATOM 678 C CA . TRP A 1 83 ? 1.861 -1.913 -4.773 1.00 80.31 83 TRP A CA 1
ATOM 679 C C . TRP A 1 83 ? 2.182 -3.163 -5.602 1.00 80.31 83 TRP A C 1
ATOM 681 O O . TRP A 1 83 ? 3.184 -3.196 -6.310 1.00 80.31 83 TRP A O 1
ATOM 691 N N . THR A 1 84 ? 1.346 -4.200 -5.568 1.00 79.75 84 THR A N 1
ATOM 692 C CA . THR A 1 84 ? 1.584 -5.432 -6.345 1.00 79.75 84 THR A CA 1
ATOM 693 C C . THR A 1 84 ? 1.737 -5.178 -7.854 1.00 79.75 84 THR A C 1
ATOM 695 O O . THR A 1 84 ? 2.671 -5.728 -8.437 1.00 79.75 84 THR A O 1
ATOM 698 N N . PRO A 1 85 ? 0.907 -4.337 -8.505 1.00 83.31 85 PRO A N 1
ATOM 699 C CA . PRO A 1 85 ? 0.999 -4.107 -9.946 1.00 83.31 85 PRO A CA 1
ATOM 700 C C . PRO A 1 85 ? 2.363 -3.562 -10.380 1.00 83.31 85 PRO A C 1
ATOM 702 O O . PRO A 1 85 ? 2.931 -4.053 -11.353 1.00 83.31 85 PRO A O 1
ATOM 705 N N . ILE A 1 86 ? 2.928 -2.610 -9.625 1.00 80.19 86 ILE A N 1
ATOM 706 C CA . ILE A 1 86 ? 4.235 -2.025 -9.951 1.00 80.19 86 ILE A CA 1
ATOM 707 C C . ILE A 1 86 ? 5.375 -3.030 -9.735 1.00 80.19 86 ILE A C 1
ATOM 709 O O . ILE A 1 86 ? 6.278 -3.113 -10.562 1.00 80.19 86 ILE A O 1
ATOM 713 N N . HIS A 1 87 ? 5.311 -3.857 -8.687 1.00 78.75 87 HIS A N 1
ATOM 714 C CA . HIS A 1 87 ? 6.326 -4.886 -8.440 1.00 78.75 87 HIS A CA 1
ATOM 715 C C . HIS A 1 87 ? 6.304 -6.003 -9.487 1.00 78.75 87 HIS A C 1
ATOM 717 O O . HIS A 1 87 ? 7.365 -6.441 -9.927 1.00 78.75 87 HIS A O 1
ATOM 723 N N . ILE A 1 88 ? 5.114 -6.434 -9.922 1.00 80.19 88 ILE A N 1
ATOM 724 C CA . ILE A 1 88 ? 4.979 -7.390 -11.029 1.00 80.19 88 ILE A CA 1
ATOM 725 C C . ILE A 1 88 ? 5.556 -6.785 -12.308 1.00 80.19 88 ILE A C 1
ATOM 727 O O . ILE A 1 88 ? 6.303 -7.458 -13.009 1.00 80.19 88 ILE A O 1
ATOM 731 N N . PHE A 1 89 ? 5.252 -5.518 -12.593 1.00 79.56 89 PHE A N 1
ATOM 732 C CA . PHE A 1 89 ? 5.742 -4.846 -13.791 1.00 79.56 89 PHE A CA 1
ATOM 733 C C . PHE A 1 89 ? 7.276 -4.783 -13.834 1.00 79.56 89 PHE A C 1
ATOM 735 O O . PHE A 1 89 ? 7.874 -5.195 -14.825 1.00 79.56 89 PHE A O 1
ATOM 742 N N . ILE A 1 90 ? 7.911 -4.368 -12.732 1.00 74.62 90 ILE A N 1
ATOM 743 C CA . ILE A 1 90 ? 9.378 -4.335 -12.595 1.00 74.62 90 ILE A CA 1
ATOM 744 C C . ILE A 1 90 ? 9.988 -5.729 -12.802 1.00 74.62 90 ILE A C 1
ATOM 746 O O . ILE A 1 90 ? 11.026 -5.863 -13.445 1.00 74.62 90 ILE A O 1
ATOM 750 N N . LEU A 1 91 ? 9.348 -6.779 -12.276 1.00 73.06 91 LEU A N 1
ATOM 751 C CA . LEU A 1 91 ? 9.836 -8.150 -12.420 1.00 73.06 91 LEU A CA 1
ATOM 752 C C . LEU A 1 91 ? 9.735 -8.653 -13.870 1.00 73.06 91 LEU A C 1
ATOM 754 O O . LEU A 1 91 ? 10.654 -9.302 -14.359 1.00 73.06 91 LEU A O 1
ATOM 758 N N . VAL A 1 92 ? 8.637 -8.343 -14.563 1.00 77.75 92 VAL A N 1
ATOM 759 C CA . VAL A 1 92 ? 8.416 -8.710 -15.975 1.00 77.75 92 VAL A CA 1
ATOM 760 C C . VAL A 1 92 ? 9.415 -7.999 -16.896 1.00 77.75 92 VAL A C 1
ATOM 762 O O . VAL A 1 92 ? 9.954 -8.620 -17.817 1.00 77.75 92 VAL A O 1
ATOM 765 N N . GLU A 1 93 ? 9.709 -6.727 -16.615 1.00 74.81 93 GLU A N 1
ATOM 766 C CA . GLU A 1 93 ? 10.741 -5.951 -17.307 1.00 74.81 93 GLU A CA 1
ATOM 767 C C . GLU A 1 93 ? 12.144 -6.530 -17.077 1.00 74.81 93 GLU A C 1
ATOM 769 O O . GLU A 1 93 ? 12.875 -6.757 -18.040 1.00 74.81 93 GLU A O 1
ATOM 774 N N . ALA A 1 94 ? 12.489 -6.880 -15.833 1.00 68.88 94 ALA A N 1
ATOM 775 C CA . ALA A 1 94 ? 13.776 -7.496 -15.497 1.00 68.88 94 ALA A CA 1
ATOM 776 C C . ALA A 1 94 ? 13.999 -8.865 -16.171 1.00 68.88 94 ALA A C 1
ATOM 778 O O . ALA A 1 94 ? 15.137 -9.249 -16.430 1.00 68.88 94 ALA A O 1
ATOM 779 N N . LEU A 1 95 ? 12.927 -9.600 -16.488 1.00 73.62 95 LEU A N 1
ATOM 780 C CA . LEU A 1 95 ? 12.983 -10.879 -17.208 1.00 73.62 95 LEU A CA 1
ATOM 781 C C . LEU A 1 95 ? 13.151 -10.717 -18.733 1.00 73.62 95 LEU A C 1
ATOM 783 O O . LEU A 1 95 ? 13.156 -11.713 -19.455 1.00 73.62 95 LEU A O 1
ATOM 787 N N . GLY A 1 96 ? 13.275 -9.484 -19.239 1.00 65.44 96 GLY A N 1
ATOM 788 C CA . GLY A 1 96 ? 13.509 -9.197 -20.659 1.00 65.44 96 GLY A CA 1
ATOM 789 C C . GLY A 1 96 ? 12.303 -9.480 -21.561 1.00 65.44 96 GLY A C 1
ATOM 790 O O . GLY A 1 96 ? 12.451 -9.624 -22.771 1.00 65.44 96 GLY A O 1
ATOM 791 N N . SER A 1 97 ? 11.105 -9.587 -20.981 1.00 61.34 97 SER A N 1
ATOM 792 C CA . SER A 1 97 ? 9.905 -10.079 -21.672 1.00 61.34 97 SER A CA 1
ATOM 793 C C . SER A 1 97 ? 8.985 -8.983 -22.226 1.00 61.34 97 SER A C 1
ATOM 795 O O . SER A 1 97 ? 7.889 -9.275 -22.709 1.00 61.34 97 SER A O 1
ATOM 797 N N . THR A 1 98 ? 9.420 -7.721 -22.200 1.00 61.09 98 THR A N 1
ATOM 798 C CA . THR A 1 98 ? 8.542 -6.578 -22.471 1.00 61.09 98 THR A CA 1
ATOM 799 C C . THR A 1 98 ? 8.926 -5.844 -23.754 1.00 61.09 98 THR A C 1
ATOM 801 O O . THR A 1 98 ? 9.969 -5.207 -23.840 1.00 61.09 98 THR A O 1
ATOM 804 N N . SER A 1 99 ? 8.044 -5.868 -24.755 1.00 63.09 99 SER A N 1
ATOM 805 C CA . SER A 1 99 ? 8.138 -4.967 -25.910 1.00 63.09 99 SER A CA 1
ATOM 806 C C . SER A 1 99 ? 7.790 -3.532 -25.494 1.00 63.09 99 SER A C 1
ATOM 808 O O . SER A 1 99 ? 6.764 -3.339 -24.838 1.00 63.09 99 SER A O 1
ATOM 810 N N . HIS A 1 100 ? 8.554 -2.524 -25.928 1.00 66.44 100 HIS A N 1
ATOM 811 C CA . HIS A 1 100 ? 8.256 -1.098 -25.707 1.00 66.44 100 HIS A CA 1
ATOM 812 C C . HIS A 1 100 ? 7.043 -0.626 -26.533 1.00 66.44 100 HIS A C 1
ATOM 814 O O . HIS A 1 100 ? 7.159 0.136 -27.488 1.00 66.44 100 HIS A O 1
ATOM 820 N N . SER A 1 101 ? 5.857 -1.119 -26.184 1.00 76.69 101 SER A N 1
ATOM 821 C CA . SER A 1 101 ? 4.583 -0.701 -26.763 1.00 76.69 101 SER A CA 1
ATOM 822 C C . SER A 1 101 ? 3.962 0.421 -25.932 1.00 76.69 101 SER A C 1
ATOM 824 O O . SER A 1 101 ? 4.110 0.469 -24.710 1.00 76.69 101 SER A O 1
ATOM 826 N N . THR A 1 102 ? 3.183 1.292 -26.572 1.00 77.25 102 THR A N 1
ATOM 827 C CA . THR A 1 102 ? 2.397 2.346 -25.911 1.00 77.25 102 THR A CA 1
ATOM 828 C C . THR A 1 102 ? 1.493 1.784 -24.808 1.00 77.25 102 THR A C 1
ATOM 830 O O . THR A 1 102 ? 1.290 2.429 -23.781 1.00 77.25 102 THR A O 1
ATOM 833 N N . ALA A 1 103 ? 1.003 0.550 -24.977 1.00 75.94 103 ALA A N 1
ATOM 834 C CA . ALA A 1 103 ? 0.202 -0.146 -23.972 1.00 75.94 103 ALA A CA 1
ATOM 835 C C . ALA A 1 103 ? 1.001 -0.455 -22.692 1.00 75.94 103 ALA A C 1
ATOM 837 O O . ALA A 1 103 ? 0.502 -0.259 -21.582 1.00 75.94 103 ALA A O 1
ATOM 838 N N . VAL A 1 104 ? 2.261 -0.867 -22.834 1.00 77.62 104 VAL A N 1
ATOM 839 C CA . V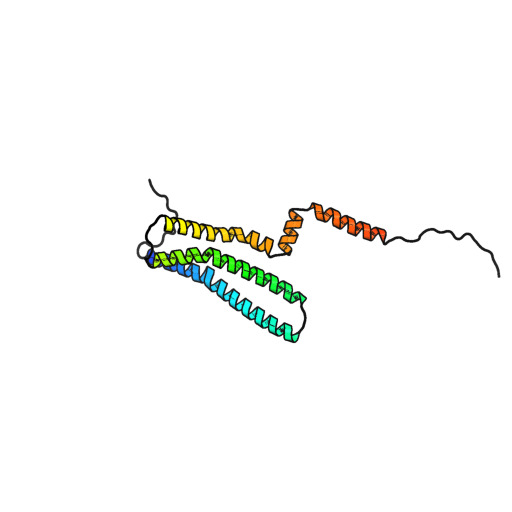AL A 1 104 ? 3.169 -1.152 -21.713 1.00 77.62 104 VAL A CA 1
ATOM 840 C C . VAL A 1 104 ? 3.481 0.128 -20.943 1.00 77.62 104 VAL A C 1
ATOM 842 O O . VAL A 1 104 ? 3.355 0.154 -19.721 1.00 77.62 104 VAL A O 1
ATOM 845 N N . LEU A 1 105 ? 3.781 1.217 -21.656 1.00 79.06 105 LEU A N 1
ATOM 846 C CA . LEU A 1 105 ? 4.036 2.519 -21.041 1.00 79.06 105 LEU A CA 1
ATOM 847 C C . LEU A 1 105 ? 2.801 3.054 -20.296 1.00 79.06 105 LEU A C 1
ATOM 849 O O . LEU A 1 105 ? 2.909 3.535 -19.170 1.00 79.06 105 LEU A O 1
ATOM 853 N N . SER A 1 106 ? 1.604 2.915 -20.878 1.00 81.94 106 SER A N 1
ATOM 854 C CA . SER A 1 106 ? 0.357 3.300 -20.200 1.00 81.94 106 SER A CA 1
ATOM 855 C C . SER A 1 106 ? 0.095 2.472 -18.936 1.00 81.94 106 SER A C 1
ATOM 857 O O . SER A 1 106 ? -0.344 3.010 -17.918 1.00 81.94 106 SER A O 1
ATOM 859 N N . SER A 1 107 ? 0.438 1.181 -18.969 1.00 81.25 107 SER A N 1
ATOM 860 C CA . SER A 1 107 ? 0.294 0.273 -17.829 1.00 81.25 107 SER A CA 1
ATOM 861 C C . SER A 1 107 ? 1.273 0.626 -16.709 1.00 81.25 107 SER A C 1
ATOM 863 O O . SER A 1 107 ? 0.895 0.593 -15.540 1.00 81.25 107 SER A O 1
ATOM 865 N N . TYR A 1 108 ? 2.495 1.040 -17.052 1.00 81.81 108 TYR A N 1
ATOM 866 C CA . TYR A 1 108 ? 3.491 1.531 -16.100 1.00 81.81 108 TYR A CA 1
ATOM 867 C C . TYR A 1 108 ? 2.998 2.766 -15.334 1.00 81.81 108 TYR A C 1
ATOM 869 O O . TYR A 1 108 ? 2.939 2.751 -14.102 1.00 81.81 108 TYR A O 1
ATOM 877 N N . TYR A 1 109 ? 2.550 3.807 -16.046 1.00 83.56 109 TYR A N 1
ATOM 878 C CA . TYR A 1 109 ? 2.010 5.013 -15.407 1.00 83.56 109 TYR A CA 1
ATOM 879 C C . TYR A 1 109 ? 0.759 4.724 -14.573 1.00 83.56 109 TYR A C 1
ATOM 881 O O . TYR A 1 109 ? 0.580 5.314 -13.507 1.00 83.56 109 TYR A O 1
ATOM 889 N N . P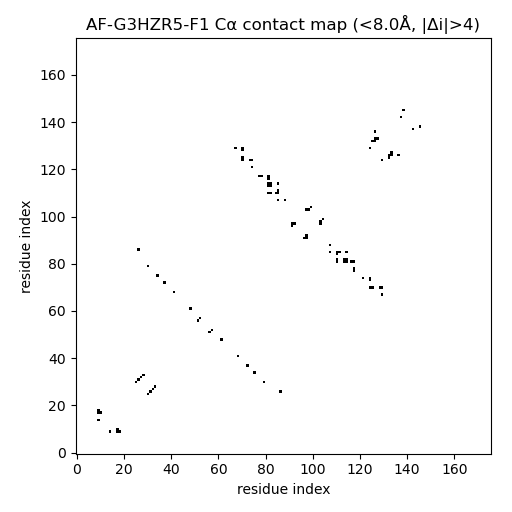HE A 1 110 ? -0.083 3.785 -15.008 1.00 85.12 110 PHE A N 1
ATOM 890 C CA . PHE A 1 110 ? -1.232 3.337 -14.225 1.00 85.12 110 PHE A CA 1
ATOM 891 C C . PHE A 1 110 ? -0.811 2.650 -12.916 1.00 85.12 110 PHE A C 1
ATOM 893 O O . PHE A 1 110 ? -1.359 2.957 -11.857 1.00 85.12 110 PHE A O 1
ATOM 900 N N . CYS A 1 111 ? 0.196 1.773 -12.952 1.00 83.69 111 CYS A N 1
ATOM 901 C CA . CYS A 1 111 ? 0.734 1.122 -11.754 1.00 83.69 111 CYS A CA 1
ATOM 902 C C . CYS A 1 111 ? 1.336 2.139 -10.775 1.00 83.69 111 CYS A C 1
ATOM 904 O O . CYS A 1 111 ? 1.112 2.045 -9.568 1.00 83.69 111 CYS A O 1
ATOM 906 N N . ILE A 1 112 ? 2.040 3.150 -11.289 1.00 82.50 112 ILE A N 1
ATOM 907 C CA . ILE A 1 112 ? 2.549 4.267 -10.486 1.00 82.50 112 ILE A CA 1
ATOM 908 C C . ILE A 1 112 ? 1.397 5.041 -9.833 1.00 82.50 112 ILE A C 1
ATOM 910 O O . ILE A 1 112 ? 1.427 5.301 -8.628 1.00 82.50 112 ILE A O 1
ATOM 914 N N . ALA A 1 113 ? 0.358 5.383 -10.597 1.00 85.00 113 ALA A N 1
ATOM 915 C CA . ALA A 1 113 ? -0.807 6.099 -10.080 1.00 85.00 113 ALA A CA 1
ATOM 916 C C . ALA A 1 113 ? -1.529 5.306 -8.975 1.00 85.00 113 ALA A C 1
ATOM 918 O O . ALA A 1 113 ? -1.941 5.884 -7.965 1.00 85.00 113 ALA A O 1
ATOM 919 N N . LEU A 1 114 ? -1.630 3.979 -9.112 1.00 84.25 114 LEU A N 1
ATOM 920 C CA . LEU A 1 114 ? -2.152 3.100 -8.061 1.00 84.25 114 LEU A CA 1
ATOM 921 C C . LEU A 1 114 ? -1.290 3.131 -6.794 1.00 84.25 114 LEU A C 1
ATOM 923 O O . LEU A 1 114 ? -1.838 3.223 -5.693 1.00 84.25 114 LEU A O 1
ATOM 927 N N . GLY A 1 115 ? 0.036 3.123 -6.940 1.00 82.88 115 GLY A N 1
ATOM 928 C CA . GLY A 1 115 ? 0.973 3.283 -5.829 1.00 82.88 115 GLY A CA 1
ATOM 929 C C . GLY A 1 115 ? 0.759 4.599 -5.077 1.00 82.88 115 GLY A C 1
ATOM 930 O O . GLY A 1 115 ? 0.616 4.593 -3.855 1.00 82.88 115 GLY A O 1
ATOM 931 N N . TYR A 1 116 ? 0.625 5.722 -5.789 1.00 82.69 116 TYR A N 1
ATOM 932 C CA . TYR A 1 116 ? 0.331 7.024 -5.171 1.00 82.69 116 TYR A CA 1
ATOM 933 C C . TYR A 1 116 ? -1.048 7.087 -4.513 1.00 82.69 116 TYR A C 1
ATOM 935 O O . TYR A 1 116 ? -1.208 7.720 -3.466 1.00 82.69 116 TYR A O 1
ATOM 943 N N . THR A 1 117 ? -2.035 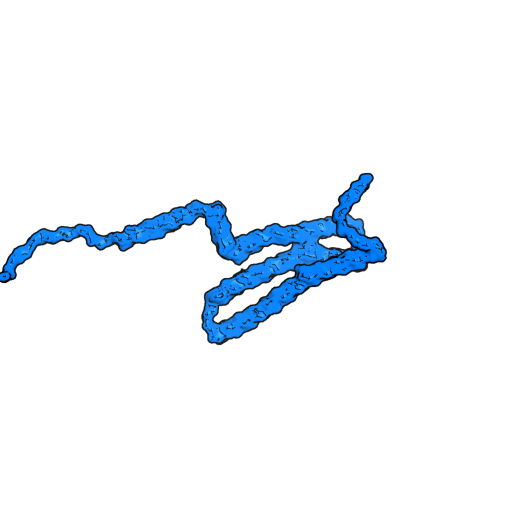6.390 -5.078 1.00 83.06 117 THR A N 1
ATOM 944 C CA . THR A 1 117 ? -3.389 6.321 -4.514 1.00 83.06 117 THR A CA 1
ATOM 945 C C . THR A 1 117 ? -3.381 5.716 -3.107 1.00 83.06 117 THR A C 1
ATOM 947 O O . THR A 1 117 ? -4.186 6.120 -2.271 1.00 83.06 117 THR A O 1
ATOM 950 N N . ASN A 1 118 ? -2.431 4.831 -2.785 1.00 83.12 118 ASN A N 1
ATOM 951 C CA . ASN A 1 118 ? -2.244 4.299 -1.432 1.00 83.12 118 ASN A CA 1
ATOM 952 C C . ASN A 1 118 ? -2.083 5.413 -0.381 1.00 83.12 118 ASN A C 1
ATOM 954 O O . ASN A 1 118 ? -2.758 5.409 0.648 1.00 83.12 118 ASN A O 1
ATOM 958 N N . SER A 1 119 ? -1.267 6.428 -0.676 1.00 81.38 119 SER A N 1
ATOM 959 C CA . SER A 1 119 ? -1.066 7.575 0.216 1.00 81.38 119 SER A CA 1
ATOM 960 C C . SER A 1 119 ? -2.370 8.339 0.467 1.00 81.38 119 SER A C 1
ATOM 962 O O . SER A 1 119 ? -2.665 8.682 1.614 1.00 81.38 119 SER A O 1
ATOM 964 N N . SER A 1 120 ? -3.184 8.537 -0.575 1.00 80.62 120 SER A N 1
ATOM 965 C CA . SER A 1 120 ? -4.494 9.203 -0.501 1.00 80.62 120 SER A CA 1
ATOM 966 C C . SER A 1 120 ? -5.584 8.346 0.150 1.00 80.62 120 SER A C 1
ATOM 968 O O . SER A 1 120 ? -6.548 8.885 0.695 1.00 80.62 120 SER A O 1
ATOM 970 N N . LEU A 1 121 ? -5.442 7.020 0.128 1.00 77.88 121 LEU A N 1
ATOM 971 C CA . LEU A 1 121 ? -6.385 6.100 0.758 1.00 77.88 121 LEU A CA 1
ATOM 972 C C . LEU A 1 121 ? -6.230 6.053 2.275 1.00 77.88 121 LEU A C 1
ATOM 974 O O . LEU A 1 121 ? -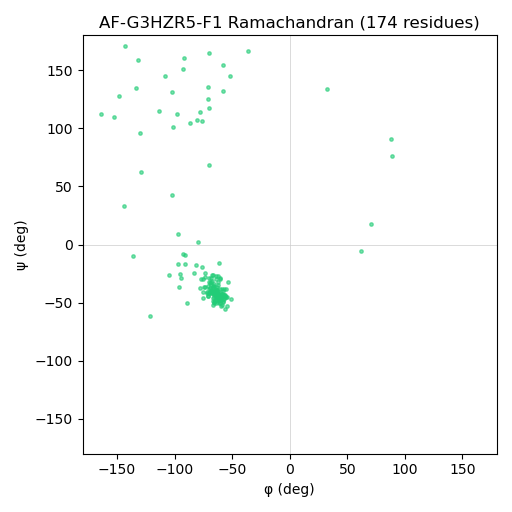7.188 5.683 2.940 1.00 77.88 121 LEU A O 1
ATOM 978 N N . ASN A 1 122 ? -5.100 6.477 2.846 1.00 79.44 122 ASN A N 1
ATOM 979 C CA . ASN A 1 122 ? -4.904 6.483 4.298 1.00 79.44 122 ASN A CA 1
ATOM 980 C C . ASN A 1 122 ? -5.988 7.298 5.046 1.00 79.44 122 ASN A C 1
ATOM 982 O O . ASN A 1 122 ? -6.684 6.709 5.876 1.00 79.44 122 ASN A O 1
ATOM 986 N N . PRO A 1 123 ? -6.244 8.592 4.743 1.00 77.25 123 PRO A N 1
ATOM 987 C CA . PRO A 1 123 ? -7.348 9.345 5.352 1.00 77.25 123 PRO A CA 1
ATOM 988 C C . PRO A 1 123 ? -8.720 8.687 5.180 1.00 77.25 123 PRO A C 1
ATOM 990 O O . PRO A 1 123 ? -9.527 8.692 6.105 1.00 77.25 123 PRO A O 1
ATOM 993 N N . VAL A 1 124 ? -8.977 8.095 4.010 1.00 71.94 124 VAL A N 1
ATOM 994 C CA . VAL A 1 124 ? -10.232 7.404 3.688 1.00 71.94 124 VAL A CA 1
ATOM 995 C C . VAL A 1 124 ? -10.372 6.146 4.549 1.00 71.94 124 VAL A C 1
ATOM 997 O O . VAL A 1 124 ? -11.389 5.952 5.207 1.00 71.94 124 VAL A O 1
ATOM 1000 N N . LEU A 1 125 ? -9.329 5.325 4.627 1.00 73.88 125 LEU A N 1
ATOM 1001 C CA . LEU A 1 125 ? -9.263 4.128 5.458 1.00 73.88 125 LEU A CA 1
ATOM 1002 C C . LEU A 1 125 ? -9.571 4.467 6.916 1.00 73.88 125 LEU A C 1
ATOM 1004 O O . LEU A 1 125 ? -10.498 3.892 7.486 1.00 73.88 125 LEU A O 1
ATOM 1008 N N . TYR A 1 126 ? -8.886 5.449 7.503 1.00 73.81 126 TYR A N 1
ATOM 1009 C CA . TYR A 1 126 ? -9.148 5.849 8.888 1.00 73.81 126 TYR A CA 1
ATOM 1010 C C . TYR A 1 126 ? -10.547 6.458 9.062 1.00 73.81 126 TYR A C 1
ATOM 1012 O O . TYR A 1 126 ? -11.258 6.087 9.996 1.00 73.81 126 TYR A O 1
ATOM 1020 N N . ALA A 1 127 ? -11.009 7.298 8.131 1.00 70.00 127 ALA A N 1
ATOM 1021 C CA . ALA A 1 127 ? -12.348 7.885 8.174 1.00 70.00 127 ALA A CA 1
ATOM 1022 C C . ALA A 1 127 ? -13.479 6.860 7.997 1.00 70.00 127 ALA A C 1
ATOM 1024 O O . ALA A 1 127 ? -14.581 7.093 8.484 1.00 70.00 127 ALA A O 1
ATOM 1025 N N . PHE A 1 128 ? -13.258 5.723 7.332 1.00 65.69 128 PHE A N 1
ATOM 1026 C CA . PHE A 1 128 ? -14.275 4.679 7.178 1.00 65.69 128 PHE A CA 1
ATOM 1027 C C . PHE A 1 128 ? -14.190 3.580 8.245 1.00 65.69 128 PHE A C 1
ATOM 1029 O O . PHE A 1 128 ? -15.235 3.015 8.590 1.00 65.69 128 PHE A O 1
ATOM 1036 N N . LEU A 1 129 ? -13.003 3.298 8.787 1.00 65.38 129 LEU A N 1
ATOM 1037 C CA . LEU A 1 129 ? -12.752 2.152 9.669 1.00 65.38 129 LEU A CA 1
ATOM 1038 C C . LEU A 1 129 ? -12.608 2.518 11.153 1.00 65.38 129 LEU A C 1
ATOM 1040 O O . LEU A 1 129 ? -12.915 1.669 11.992 1.00 65.38 129 LEU A O 1
ATOM 1044 N N . ASP A 1 130 ? -12.192 3.740 11.500 1.00 69.81 130 ASP A N 1
ATOM 1045 C CA . ASP A 1 130 ? -12.086 4.181 12.895 1.00 69.81 130 ASP A CA 1
ATOM 1046 C C . ASP A 1 130 ? -13.316 5.003 13.314 1.00 69.81 130 ASP A C 1
ATOM 1048 O O . ASP A 1 130 ? -13.557 6.119 12.848 1.00 69.81 130 ASP A O 1
ATOM 1052 N N . GLU A 1 131 ? -14.122 4.450 14.224 1.00 68.69 131 GLU A N 1
ATOM 1053 C CA . GLU A 1 131 ? -15.309 5.138 14.743 1.00 68.69 131 GLU A CA 1
ATOM 1054 C C . GLU A 1 131 ? -14.967 6.369 15.589 1.00 68.69 131 GLU A C 1
ATOM 1056 O O . GLU A 1 131 ? -15.768 7.306 15.632 1.00 68.69 131 GLU A O 1
ATOM 1061 N N . ASN A 1 132 ? -13.784 6.409 16.213 1.00 68.12 132 ASN A N 1
ATOM 1062 C CA . ASN A 1 132 ? -13.319 7.600 16.921 1.00 68.12 132 ASN A CA 1
ATOM 1063 C C . ASN A 1 132 ? -12.986 8.714 15.928 1.00 68.12 132 ASN A C 1
ATOM 1065 O O . ASN A 1 132 ? -13.402 9.855 16.131 1.00 68.12 132 ASN A O 1
ATOM 1069 N N . PHE A 1 133 ? -12.331 8.372 14.815 1.00 69.44 133 PHE A N 1
ATOM 1070 C CA . PHE A 1 133 ? -12.027 9.318 13.744 1.00 69.44 133 PHE A CA 1
ATOM 1071 C C . PHE A 1 133 ? -13.301 9.826 13.060 1.00 69.44 133 PHE A C 1
ATOM 1073 O O . PHE A 1 133 ? -13.464 11.031 12.891 1.00 69.44 133 PHE A O 1
ATOM 1080 N N . LYS A 1 134 ? -14.275 8.947 12.779 1.00 72.00 134 LYS A N 1
ATOM 1081 C CA . LYS A 1 134 ? -15.612 9.345 12.289 1.00 72.00 134 LYS A CA 1
ATOM 1082 C C . LYS A 1 134 ? -16.324 10.304 13.226 1.00 72.00 134 LYS A C 1
ATOM 1084 O O . LYS A 1 134 ? -16.972 11.243 12.767 1.00 72.00 134 LYS A O 1
ATOM 1089 N N . ARG A 1 135 ? -16.270 10.031 14.532 1.00 72.12 135 ARG A N 1
ATOM 1090 C CA . ARG A 1 135 ? -16.906 10.871 15.546 1.00 72.12 135 ARG A CA 1
ATOM 1091 C C . ARG A 1 135 ? -16.253 12.247 15.567 1.00 72.12 135 ARG A C 1
ATOM 1093 O O . ARG A 1 135 ? -16.962 13.226 15.400 1.00 72.12 135 ARG A O 1
ATOM 1100 N N . CYS A 1 136 ? -14.926 12.303 15.638 1.00 73.31 136 CYS A N 1
ATOM 1101 C CA . CYS A 1 136 ? -14.180 13.558 15.634 1.00 73.31 136 CYS A CA 1
ATOM 1102 C C . CYS A 1 136 ? -14.381 14.352 14.330 1.00 73.31 136 CYS A C 1
ATOM 1104 O O . CYS A 1 136 ? -14.647 15.547 14.375 1.00 73.31 136 CYS A O 1
ATOM 1106 N N . PHE A 1 137 ? -14.368 13.685 13.171 1.00 75.94 137 PHE A N 1
ATOM 1107 C CA . PHE A 1 137 ? -14.609 14.313 11.869 1.00 75.94 137 PHE A CA 1
ATOM 1108 C C . PHE A 1 137 ? -16.033 14.866 11.744 1.00 75.94 137 PHE A C 1
ATOM 1110 O O . PHE A 1 137 ? -16.234 15.974 11.259 1.00 75.94 137 PHE A O 1
ATOM 1117 N N . ARG A 1 138 ? -17.041 14.132 12.228 1.00 75.31 138 ARG A N 1
ATOM 1118 C CA . ARG A 1 138 ? -18.426 14.619 12.267 1.00 75.31 138 ARG A CA 1
ATOM 1119 C C . ARG A 1 138 ? -18.586 15.791 13.231 1.00 75.31 138 ARG A C 1
ATOM 1121 O O . ARG A 1 138 ? -19.310 16.724 12.906 1.00 75.31 138 ARG A O 1
ATOM 1128 N N . ASP A 1 139 ? -17.928 15.747 14.382 1.00 75.31 139 ASP A N 1
ATOM 1129 C CA . ASP A 1 139 ? -17.993 16.812 15.382 1.00 75.31 139 ASP A CA 1
ATOM 1130 C C . ASP A 1 139 ? -17.271 18.082 14.883 1.00 75.31 139 ASP A C 1
ATOM 1132 O O . ASP A 1 139 ? -17.734 19.192 15.140 1.00 75.31 139 ASP A O 1
ATOM 1136 N N . PHE A 1 140 ? -16.203 17.922 14.092 1.00 76.94 140 PHE A N 1
ATOM 1137 C CA . PHE A 1 140 ? -15.468 19.011 13.442 1.00 76.94 140 PHE A CA 1
ATOM 1138 C C . PHE A 1 140 ? -16.210 19.601 12.229 1.00 76.94 140 PHE A C 1
ATOM 1140 O O . PHE A 1 140 ? -16.323 20.818 12.110 1.00 76.94 140 PHE A O 1
ATOM 1147 N N . CYS A 1 141 ? -16.757 18.765 11.339 1.00 77.19 141 CYS A N 1
ATOM 1148 C CA . CYS A 1 141 ? -17.440 19.213 10.118 1.00 77.19 141 CYS A CA 1
ATOM 1149 C C . CYS A 1 141 ? -18.913 19.605 10.329 1.00 77.19 141 CYS A C 1
ATOM 1151 O O . CYS A 1 141 ? -19.445 20.400 9.557 1.00 77.19 141 CYS A O 1
ATOM 1153 N N . PHE A 1 142 ? -19.590 19.076 11.355 1.00 77.81 142 PHE A N 1
ATOM 1154 C CA . PHE A 1 142 ? -20.995 19.374 11.669 1.00 77.81 142 PHE A CA 1
ATOM 1155 C C . PHE A 1 142 ? -21.196 19.782 13.143 1.00 77.81 142 PHE A C 1
ATOM 1157 O O . PHE A 1 142 ? -21.965 19.137 13.867 1.00 77.81 142 PHE A O 1
ATOM 1164 N N . PRO A 1 143 ? -20.598 20.899 13.600 1.00 64.56 143 PRO A N 1
ATOM 1165 C CA . PRO A 1 143 ? -20.686 21.352 14.995 1.00 64.56 143 PRO A CA 1
ATOM 1166 C C . PRO A 1 143 ? -22.122 21.674 15.463 1.00 64.56 143 PRO A C 1
ATOM 1168 O O . PRO A 1 143 ? -22.400 21.752 16.660 1.00 64.56 143 PRO A O 1
ATOM 1171 N N . ILE A 1 144 ? -23.071 21.834 14.532 1.00 59.31 144 ILE A 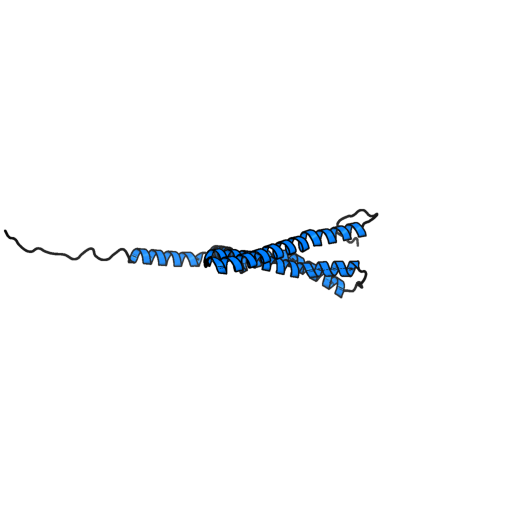N 1
ATOM 1172 C CA . ILE A 1 144 ? -24.444 22.287 14.804 1.00 59.31 144 ILE A CA 1
ATOM 1173 C C . ILE A 1 144 ? -25.321 21.191 15.445 1.00 59.31 144 ILE A C 1
ATOM 1175 O O . ILE A 1 144 ? -26.188 21.513 16.260 1.00 59.31 144 ILE A O 1
ATOM 1179 N N . LYS A 1 145 ? -25.088 19.894 15.172 1.00 54.34 145 LYS A N 1
ATOM 1180 C CA . LYS A 1 145 ? -25.927 18.810 15.736 1.00 54.34 145 LYS A CA 1
ATOM 1181 C C . LYS A 1 145 ? -25.737 18.617 17.247 1.00 54.34 145 LYS A C 1
ATOM 1183 O O . LYS A 1 145 ? -26.705 18.325 17.943 1.00 54.34 145 LYS A O 1
ATOM 1188 N N . MET A 1 146 ? -24.535 18.858 17.780 1.00 50.69 146 MET A N 1
ATOM 1189 C CA . MET A 1 146 ? -24.271 18.691 19.218 1.00 50.69 146 MET A CA 1
ATOM 1190 C C . MET A 1 146 ? -24.879 19.790 20.097 1.00 50.69 146 MET A C 1
ATOM 1192 O O . MET A 1 146 ? -25.205 19.528 21.257 1.00 50.69 146 MET A O 1
ATOM 1196 N N . ARG A 1 147 ? -25.071 21.011 19.572 1.00 51.16 147 ARG A N 1
ATOM 1197 C CA . ARG A 1 147 ? -25.662 22.109 20.357 1.00 51.16 147 ARG A CA 1
ATOM 1198 C C . ARG A 1 147 ? -27.124 21.831 20.707 1.00 51.16 147 ARG A C 1
ATOM 1200 O O . ARG A 1 147 ? -27.536 22.148 21.816 1.00 51.16 147 ARG A O 1
ATOM 1207 N N . MET A 1 148 ? -27.872 21.200 19.801 1.00 51.62 148 MET A N 1
ATOM 1208 C CA . MET A 1 148 ? -29.293 20.890 19.995 1.00 51.62 148 MET A CA 1
ATOM 1209 C C . MET A 1 148 ? -29.503 19.715 20.966 1.00 51.62 148 MET A C 1
ATOM 1211 O O . MET A 1 148 ? -30.360 19.780 21.845 1.00 51.62 148 MET A O 1
ATOM 1215 N N . GLU A 1 149 ? -28.682 18.663 20.867 1.00 53.78 149 GLU A N 1
ATOM 1216 C CA . GLU A 1 149 ? -28.820 17.463 21.706 1.00 53.78 149 GLU A CA 1
ATOM 1217 C C . GLU A 1 149 ? -28.406 17.726 23.162 1.00 53.78 149 GLU A C 1
ATOM 1219 O O . GLU A 1 149 ? -29.145 17.364 24.078 1.00 53.78 149 GLU A O 1
ATOM 1224 N N . ARG A 1 150 ? -27.317 18.484 23.388 1.00 51.41 150 ARG A N 1
ATOM 1225 C CA . ARG A 1 150 ? -26.899 18.925 24.734 1.00 51.41 150 ARG A CA 1
ATOM 1226 C C . ARG A 1 150 ? -27.954 19.817 25.403 1.00 51.41 150 ARG A C 1
ATOM 1228 O O . ARG A 1 150 ? -28.118 19.760 26.618 1.00 51.41 150 ARG A O 1
ATOM 1235 N N . GLN A 1 151 ? -28.699 20.607 24.625 1.00 51.66 151 GLN A N 1
ATOM 1236 C CA . GLN A 1 151 ? -29.779 21.453 25.142 1.00 51.66 151 GLN A CA 1
ATOM 1237 C C . GLN A 1 151 ? -31.021 20.639 25.538 1.00 51.66 151 GLN A C 1
ATOM 1239 O O . GLN A 1 151 ? -31.635 20.945 26.559 1.00 51.66 151 GLN A O 1
ATOM 1244 N N . SER A 1 152 ? -31.360 19.578 24.795 1.00 50.16 152 SER A N 1
ATOM 1245 C CA . SER A 1 152 ? -32.449 18.657 25.162 1.00 50.16 152 SER A CA 1
ATOM 1246 C C . SER A 1 152 ? -32.141 17.859 26.430 1.00 50.16 152 SER A C 1
ATOM 1248 O O . SER A 1 152 ? -33.004 17.761 27.299 1.00 50.16 152 SER A O 1
ATOM 1250 N N . THR A 1 153 ? -30.915 17.349 26.609 1.00 52.97 153 THR A N 1
ATOM 1251 C CA . THR A 1 153 ? -30.555 16.603 27.834 1.00 52.97 153 THR A CA 1
ATOM 1252 C C . THR A 1 153 ? -30.503 17.506 29.072 1.00 52.97 153 THR A C 1
ATOM 1254 O O . THR A 1 153 ? -30.904 17.086 30.156 1.00 52.97 153 THR A O 1
ATOM 1257 N N . SER A 1 154 ? -30.074 18.766 28.926 1.00 51.78 154 SER A N 1
ATOM 1258 C CA . SER A 1 154 ? -30.122 19.759 30.011 1.00 51.78 154 SER A CA 1
ATOM 1259 C C . SER A 1 154 ? -31.545 20.221 30.344 1.00 51.78 154 SER A C 1
ATOM 1261 O O . SER A 1 154 ? -31.849 20.428 31.515 1.00 51.78 154 SER A O 1
ATOM 1263 N N . ARG A 1 155 ? -32.442 20.343 29.355 1.00 51.72 155 ARG A N 1
ATOM 1264 C CA . ARG A 1 155 ? -33.856 20.683 29.600 1.00 51.72 155 ARG A CA 1
ATOM 1265 C C . ARG A 1 155 ? -34.612 19.563 30.313 1.00 51.72 155 ARG A C 1
ATOM 1267 O O . ARG A 1 155 ? -35.371 19.864 31.227 1.00 51.72 155 ARG A O 1
ATOM 1274 N N . VAL A 1 156 ? -34.357 18.301 29.960 1.00 52.34 156 VAL A N 1
ATOM 1275 C CA . VAL A 1 156 ? -34.946 17.127 30.634 1.00 52.34 156 VAL A CA 1
ATOM 1276 C C . VAL A 1 156 ? -34.436 16.991 32.074 1.00 52.34 156 VAL A C 1
ATOM 1278 O O . VAL A 1 156 ? -35.210 16.681 32.972 1.00 52.34 156 VAL A O 1
ATOM 1281 N N . ARG A 1 157 ? -33.159 17.302 32.344 1.00 47.53 157 ARG A N 1
ATOM 1282 C CA . ARG A 1 157 ? -32.618 17.285 33.715 1.00 47.53 157 ARG A CA 1
ATOM 1283 C C . ARG A 1 157 ? -33.220 18.372 34.615 1.00 47.53 157 ARG A C 1
ATOM 1285 O O . ARG A 1 157 ? -33.385 18.132 35.804 1.00 47.53 157 ARG A O 1
ATOM 1292 N N . ASN A 1 158 ? -33.592 19.522 34.053 1.00 48.34 158 ASN A N 1
ATOM 1293 C CA . ASN A 1 158 ? -34.229 20.607 34.806 1.00 48.34 158 ASN A CA 1
ATOM 1294 C C . ASN A 1 158 ? -35.740 20.407 35.021 1.00 48.34 158 ASN A C 1
ATOM 1296 O O . ASN A 1 158 ? -36.300 21.047 35.897 1.00 48.34 158 ASN A O 1
ATOM 1300 N N . THR A 1 159 ? -36.406 19.537 34.254 1.00 52.34 159 THR A N 1
ATOM 1301 C CA . THR A 1 159 ? -37.854 19.267 34.402 1.00 52.34 159 THR A CA 1
ATOM 1302 C C . THR A 1 159 ? -38.174 18.118 35.361 1.00 52.34 159 THR A C 1
ATOM 1304 O O . THR A 1 159 ? -39.331 17.937 35.715 1.00 52.34 159 THR A O 1
ATOM 1307 N N . VAL A 1 160 ? -37.171 17.358 35.817 1.00 52.53 160 VAL A N 1
ATOM 1308 C CA . VAL A 1 160 ? -37.344 16.276 36.810 1.00 52.53 160 VAL A CA 1
ATOM 1309 C C . VAL A 1 160 ? -37.111 16.768 38.253 1.00 52.53 160 VAL A C 1
ATOM 1311 O O . VAL A 1 160 ? -37.418 16.057 39.203 1.00 52.53 160 VAL A O 1
ATOM 1314 N N . GLN A 1 161 ? -36.630 18.004 38.435 1.00 44.59 161 GLN A N 1
ATOM 1315 C CA . GLN A 1 161 ? -36.353 18.614 39.742 1.00 44.59 161 GLN A CA 1
ATOM 1316 C C . GLN A 1 161 ? -37.444 19.617 40.164 1.00 44.59 161 GLN A C 1
ATOM 1318 O O . GLN A 1 161 ? -37.115 20.693 40.638 1.00 44.59 161 GLN A O 1
ATOM 1323 N N . ASP A 1 162 ? -38.724 19.299 39.970 1.00 46.19 162 ASP A N 1
ATOM 1324 C CA . ASP A 1 162 ? -39.801 19.912 40.763 1.00 46.19 162 ASP A CA 1
ATOM 1325 C C . ASP A 1 162 ? -41.097 19.107 40.616 1.00 46.19 162 ASP A C 1
ATOM 1327 O O . ASP A 1 162 ? -41.708 19.059 39.544 1.00 46.19 162 ASP A O 1
ATOM 1331 N N . PRO A 1 163 ? -41.533 18.463 41.706 1.00 37.91 163 PRO A N 1
ATOM 1332 C CA . PRO A 1 163 ? -42.905 18.700 42.118 1.00 37.91 163 PRO A CA 1
ATOM 1333 C C . PRO A 1 163 ? -43.028 18.965 43.624 1.00 37.91 163 PRO A C 1
ATOM 1335 O O . PRO A 1 163 ? -42.549 18.194 44.452 1.00 37.91 163 PRO A O 1
ATOM 1338 N N . ALA A 1 164 ? -43.818 20.000 43.921 1.00 38.53 164 ALA A N 1
ATOM 1339 C CA . ALA A 1 164 ? -44.458 20.323 45.197 1.00 38.53 164 ALA A CA 1
ATOM 1340 C C . ALA A 1 164 ? -43.666 21.195 46.188 1.00 38.53 164 ALA A C 1
ATOM 1342 O O . ALA A 1 164 ? -43.286 20.767 47.275 1.00 38.53 164 ALA A O 1
ATOM 1343 N N . SER A 1 165 ? -43.610 22.494 45.890 1.00 41.84 165 SER A N 1
ATOM 1344 C CA . SER A 1 165 ? -43.953 23.482 46.913 1.00 41.84 165 SER A CA 1
ATOM 1345 C C . SER A 1 165 ? -45.300 24.116 46.555 1.00 41.84 165 SER A C 1
ATOM 1347 O O . SER A 1 165 ? -45.603 24.319 45.382 1.00 41.84 165 SER A O 1
ATOM 1349 N N . ILE A 1 166 ? -46.084 24.422 47.592 1.00 42.72 166 ILE A N 1
ATOM 1350 C CA . ILE A 1 166 ? -47.375 25.129 47.586 1.00 42.72 166 ILE A CA 1
ATOM 1351 C C . ILE A 1 166 ? -48.606 24.224 47.399 1.00 42.72 166 ILE A C 1
ATOM 1353 O O . ILE A 1 166 ? -49.117 24.013 46.299 1.00 42.72 166 ILE A O 1
ATOM 1357 N N . ARG A 1 167 ? -49.146 23.762 48.532 1.00 34.03 167 ARG A N 1
ATOM 1358 C CA . ARG A 1 167 ? -50.574 23.919 48.831 1.00 34.03 167 ARG A CA 1
ATOM 1359 C C . ARG A 1 167 ? -50.775 24.062 50.341 1.00 34.03 167 ARG A C 1
ATOM 1361 O O . ARG A 1 167 ? -50.243 23.278 51.122 1.00 34.03 167 ARG A O 1
ATOM 1368 N N . ASP A 1 168 ? -51.487 25.124 50.680 1.00 42.19 168 ASP A N 1
ATOM 1369 C CA . ASP A 1 168 ? -51.844 25.625 52.000 1.00 42.19 168 ASP A CA 1
ATOM 1370 C C . ASP A 1 168 ? -52.493 24.576 52.912 1.00 42.19 168 ASP A C 1
ATOM 1372 O O . ASP A 1 168 ? -53.308 23.770 52.462 1.00 42.19 168 ASP A O 1
ATOM 1376 N N . VAL A 1 169 ? -52.200 24.655 54.212 1.00 38.62 169 VAL A N 1
ATOM 1377 C CA . VAL A 1 169 ? -53.086 24.134 55.260 1.00 38.62 169 VAL A CA 1
ATOM 1378 C C . VAL A 1 169 ? -53.274 25.235 56.298 1.00 38.62 169 VAL A C 1
ATOM 1380 O O . VAL A 1 169 ? -52.437 25.452 57.174 1.00 38.62 169 VAL A O 1
ATOM 1383 N N . ASP A 1 170 ? -54.381 25.950 56.111 1.00 37.41 170 ASP A N 1
ATOM 1384 C CA . ASP A 1 170 ? -55.074 26.754 57.112 1.00 37.41 170 ASP A CA 1
ATOM 1385 C C . ASP A 1 170 ? -55.498 25.883 58.315 1.00 37.41 170 ASP A C 1
ATOM 1387 O O . ASP A 1 170 ? -55.625 24.660 58.213 1.00 37.41 170 ASP A O 1
ATOM 1391 N N . GLY A 1 171 ? -55.639 26.519 59.475 1.00 41.84 171 GLY A N 1
ATOM 1392 C CA . GLY A 1 171 ? -55.582 25.900 60.794 1.00 41.84 171 GLY A CA 1
ATOM 1393 C C . GLY A 1 171 ? -56.742 24.984 61.196 1.00 41.84 171 GLY A C 1
ATOM 1394 O O . GLY A 1 171 ? -57.843 25.018 60.656 1.00 41.84 171 GLY A O 1
ATOM 1395 N N . MET A 1 172 ? -56.498 24.202 62.253 1.00 37.47 172 MET A N 1
ATOM 1396 C CA . MET A 1 172 ? -57.555 23.582 63.052 1.00 37.47 172 MET A CA 1
ATOM 1397 C C . MET A 1 172 ? -57.078 23.340 64.500 1.00 37.47 172 MET A C 1
ATOM 1399 O O . MET A 1 172 ? -56.204 22.519 64.747 1.00 37.47 172 ME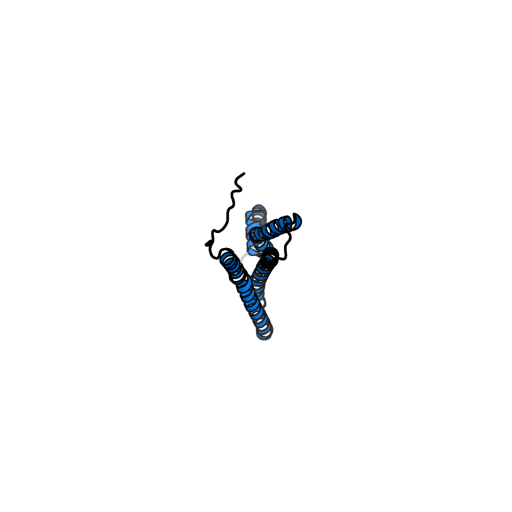T A O 1
ATOM 1403 N N . ASN A 1 173 ? -57.654 24.122 65.419 1.00 38.47 173 ASN A N 1
ATOM 1404 C CA . ASN A 1 173 ? -58.036 23.861 66.820 1.00 38.47 173 ASN A CA 1
ATOM 1405 C C . ASN A 1 173 ? -57.245 22.904 67.760 1.00 38.47 173 ASN A C 1
ATOM 1407 O O . ASN A 1 173 ? -57.016 21.736 67.470 1.00 38.47 173 ASN A O 1
ATOM 1411 N N . LYS A 1 174 ? -57.014 23.432 68.986 1.00 33.12 174 LYS A N 1
ATOM 1412 C CA . LYS A 1 174 ? -56.837 22.796 70.330 1.00 33.12 174 LYS A CA 1
ATOM 1413 C C . LYS A 1 174 ? -57.731 21.544 70.569 1.00 33.12 174 LYS A C 1
ATOM 1415 O O . LYS A 1 174 ? -58.732 21.462 69.858 1.00 33.12 174 LYS A O 1
ATOM 1420 N N . PRO A 1 175 ? -57.538 20.668 71.603 1.00 40.88 175 PRO A N 1
ATOM 142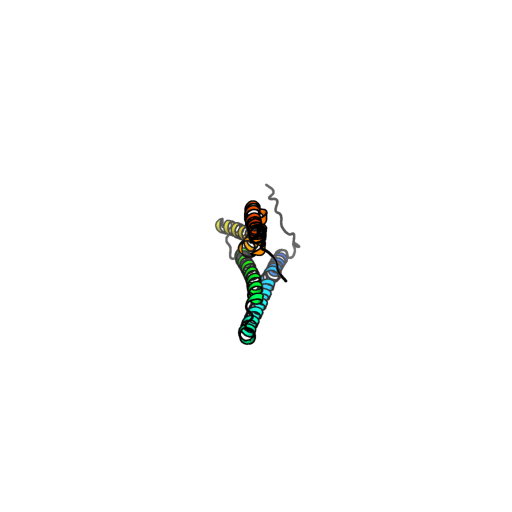1 C CA . PRO A 1 175 ? -56.926 20.898 72.940 1.00 40.88 175 PRO A CA 1
ATOM 1422 C C . PRO A 1 175 ? -56.066 19.740 73.534 1.00 40.88 175 PRO A C 1
ATOM 1424 O O . PRO A 1 175 ? -56.045 18.644 72.989 1.00 40.88 175 PRO A O 1
ATOM 1427 N N . VAL A 1 176 ? -55.352 19.998 74.644 1.00 35.88 176 VAL A N 1
ATOM 1428 C CA . VAL A 1 176 ? -55.454 19.413 76.016 1.00 35.88 176 VAL A CA 1
ATOM 1429 C C . VAL A 1 176 ? -54.472 20.179 76.905 1.00 35.88 176 VAL A C 1
ATOM 1431 O O . VAL A 1 176 ? -53.332 20.415 76.449 1.00 35.88 176 VAL A O 1
#

Mean predicted aligned error: 15.43 Å

InterPro domains:
  IPR000276 G protein-coupled receptor, rhodopsin-like [PF00001] (3-126)
  IPR000276 G protein-coupled receptor, rhodopsin-like [PR00237] (23-46)
  IPR000276 G protein-coupled receptor, rhodopsin-like [PR00237] (68-92)
  IPR000276 G protein-coupled receptor, rhodopsin-like [PR00237] (108-134)
  IPR000452 Kappa opioid receptor [PR00532] (12-22)
  IPR000452 Kappa opioid receptor [PR00532] (93-110)
  IPR000452 Kappa opioid receptor [PR00532] (160-175)
  IPR001418 Opioid receptor [PR00384] (55-67)
  IPR001418 Opioid receptor [PR00384] (110-117)
  IPR001418 Opioid receptor [PR00384] (128-137)
  IPR017452 GPCR, rhodopsin-like, 7TM [PS50262] (1-126)